Protein AF-A0A969JSR0-F1 (afdb_monomer)

Sequence (196 aa):
MLVIRKTQMAAFEQGAIRNLETRLLEHLQEFFPKQCQILGDEQVRKVIRLGLERVEQYALVSERDIHLYVGLMFMLGSYFDVDMQLPWATKIFADQSMTNPNPPIDRVYDTAMRYLDRVAGKNNEHLEQALNKAGNLPVTELVRTENDKQQKKSFGEHLLMVLDSLWPEKYEALGEETMRRLVQYGYQAGRVITTK

Solvent-accessible surface area (backbone atoms only — not comparable to full-atom values): 11165 Å² total; per-residue (Å²): 134,88,84,82,49,74,70,56,50,53,53,48,52,55,49,52,51,53,52,49,54,49,53,51,48,54,49,41,46,71,78,36,42,68,61,41,65,74,58,33,69,74,50,50,50,51,50,49,52,51,36,60,63,54,33,60,82,68,72,50,80,49,71,67,48,48,52,53,50,42,52,45,25,76,75,65,37,88,57,35,59,75,31,81,86,34,56,65,40,36,50,44,68,68,56,78,63,86,85,57,92,64,58,50,66,59,54,44,49,59,48,48,53,56,48,40,39,61,34,25,28,88,83,36,60,45,42,55,51,22,51,54,45,56,76,68,54,57,72,68,76,80,42,85,49,72,65,39,59,73,70,65,52,51,71,63,58,51,50,51,52,50,49,35,74,40,35,46,49,47,40,62,74,55,30,70,69,50,50,52,51,52,50,51,50,52,53,55,59,56,53,60,64,77,75,114

Structure (mmCIF, N/CA/C/O backbone):
data_AF-A0A969JSR0-F1
#
_entry.id   AF-A0A969JSR0-F1
#
loop_
_atom_site.group_PDB
_atom_site.id
_atom_site.type_symbol
_atom_site.label_atom_id
_atom_site.label_alt_id
_atom_site.label_comp_id
_atom_site.label_asym_id
_atom_site.label_entity_id
_atom_site.label_seq_id
_atom_site.pdbx_PDB_ins_code
_atom_site.Cartn_x
_atom_site.Cartn_y
_atom_site.Cartn_z
_atom_site.occupancy
_atom_site.B_iso_or_equiv
_atom_site.auth_seq_id
_atom_site.auth_comp_id
_atom_site.auth_asym_id
_atom_site.auth_atom_id
_atom_site.pdbx_PDB_model_num
ATOM 1 N N . MET A 1 1 ? 35.595 3.923 -34.083 1.00 47.94 1 MET A N 1
ATOM 2 C CA . MET A 1 1 ? 35.376 3.652 -32.646 1.00 47.94 1 MET A CA 1
ATOM 3 C C . MET A 1 1 ? 34.549 4.797 -32.080 1.00 47.94 1 MET A C 1
ATOM 5 O O . MET A 1 1 ? 34.990 5.935 -32.169 1.00 47.94 1 MET A O 1
ATOM 9 N N . LEU A 1 2 ? 33.326 4.527 -31.622 1.00 61.69 2 LEU A N 1
ATOM 10 C CA . LEU A 1 2 ? 32.417 5.555 -31.105 1.00 61.69 2 LEU A CA 1
ATOM 11 C C . LEU A 1 2 ? 32.776 5.819 -29.632 1.00 61.69 2 LEU A C 1
ATOM 13 O O . LEU A 1 2 ? 32.671 4.912 -28.813 1.00 61.69 2 LEU A O 1
ATOM 17 N N . VAL A 1 3 ? 33.259 7.018 -29.298 1.00 69.06 3 VAL A N 1
ATOM 18 C CA . VAL A 1 3 ? 33.605 7.398 -27.914 1.00 69.06 3 VAL A CA 1
ATOM 19 C C . VAL A 1 3 ? 32.425 8.166 -27.321 1.00 69.06 3 VAL A C 1
ATOM 21 O O . VAL A 1 3 ? 32.224 9.334 -27.648 1.00 69.06 3 VAL A O 1
ATOM 24 N N . ILE A 1 4 ? 31.633 7.509 -26.470 1.00 68.94 4 ILE A N 1
ATOM 25 C CA . ILE A 1 4 ? 30.497 8.136 -25.778 1.00 68.94 4 ILE A CA 1
ATOM 26 C C . ILE A 1 4 ? 31.031 8.972 -24.609 1.00 68.94 4 ILE A C 1
ATOM 28 O O . ILE A 1 4 ? 31.710 8.460 -23.719 1.00 68.94 4 ILE A O 1
ATOM 32 N N . ARG A 1 5 ? 30.737 10.276 -24.607 1.00 76.44 5 ARG A N 1
ATOM 33 C CA . ARG A 1 5 ? 31.118 11.190 -23.515 1.00 76.44 5 ARG A CA 1
ATOM 34 C C . ARG A 1 5 ? 30.174 11.013 -22.320 1.00 76.44 5 ARG A C 1
ATOM 36 O O . ARG A 1 5 ? 28.988 10.769 -22.511 1.00 76.44 5 ARG A O 1
ATOM 43 N N . LYS A 1 6 ? 30.661 11.240 -21.091 1.00 73.94 6 LYS A N 1
ATOM 44 C CA . LYS A 1 6 ? 29.841 11.166 -19.857 1.00 73.94 6 LYS A CA 1
ATOM 45 C C . LYS A 1 6 ? 28.542 11.980 -19.943 1.00 73.94 6 LYS A C 1
ATOM 47 O O . LYS A 1 6 ? 27.501 11.530 -19.490 1.00 73.94 6 LYS A O 1
ATOM 52 N N . THR A 1 7 ? 28.594 13.149 -20.579 1.00 73.19 7 THR A N 1
ATOM 53 C CA . THR A 1 7 ? 27.423 14.012 -20.795 1.00 73.19 7 THR A CA 1
ATOM 54 C C . THR A 1 7 ? 26.390 13.403 -21.745 1.00 73.19 7 THR A C 1
ATOM 56 O O . THR A 1 7 ? 25.196 13.589 -21.543 1.00 73.19 7 THR A O 1
ATOM 59 N N . GLN A 1 8 ? 26.828 12.654 -22.760 1.00 67.50 8 GLN A N 1
ATOM 60 C CA . GLN A 1 8 ? 25.939 11.949 -23.687 1.00 67.50 8 GLN A CA 1
ATOM 61 C C . GLN A 1 8 ? 25.297 10.728 -23.019 1.00 67.50 8 GLN A C 1
ATOM 63 O O . GLN A 1 8 ? 24.123 10.467 -23.258 1.00 67.50 8 GLN A O 1
ATOM 68 N N . MET A 1 9 ? 26.038 10.033 -22.147 1.00 75.75 9 MET A N 1
ATOM 69 C CA . MET A 1 9 ? 25.491 8.930 -21.352 1.00 75.75 9 MET A CA 1
ATOM 70 C C . MET A 1 9 ? 24.405 9.423 -20.389 1.00 75.75 9 MET A C 1
ATOM 72 O O . MET A 1 9 ? 23.295 8.907 -20.411 1.00 75.75 9 MET A O 1
ATOM 76 N N . ALA A 1 10 ? 24.673 10.501 -19.646 1.00 75.25 10 ALA A N 1
ATOM 77 C CA . ALA A 1 10 ? 23.690 11.091 -18.736 1.00 75.25 10 ALA A CA 1
ATOM 78 C C . ALA A 1 10 ? 22.417 11.571 -19.464 1.00 75.25 10 ALA A C 1
ATOM 80 O O . ALA A 1 10 ? 21.306 11.394 -18.971 1.00 75.25 10 ALA A O 1
ATOM 81 N N . ALA A 1 11 ? 22.553 12.152 -20.663 1.00 76.69 11 ALA A N 1
ATOM 82 C CA . ALA A 1 11 ? 21.400 12.551 -21.472 1.00 76.69 11 ALA A CA 1
ATOM 83 C C . ALA A 1 11 ? 20.569 11.343 -21.948 1.00 76.69 11 ALA A C 1
ATOM 85 O O . ALA A 1 11 ? 19.339 11.424 -21.998 1.00 76.69 11 ALA A O 1
ATOM 86 N N . PHE A 1 12 ? 21.229 10.229 -22.277 1.00 76.19 12 PHE A N 1
ATOM 87 C CA . PHE A 1 12 ? 20.572 8.981 -22.660 1.00 76.19 12 PHE A CA 1
ATOM 88 C C . PHE A 1 12 ? 19.830 8.345 -21.476 1.00 76.19 12 PHE A C 1
ATOM 90 O O . PHE A 1 12 ? 18.659 8.000 -21.616 1.00 76.19 12 PHE A O 1
ATOM 97 N N . GLU A 1 13 ? 20.460 8.284 -20.300 1.00 79.56 13 GLU A N 1
ATOM 98 C CA . GLU A 1 13 ? 19.845 7.806 -19.052 1.00 79.56 13 GLU A CA 1
ATOM 99 C C . GLU A 1 13 ? 18.593 8.620 -18.696 1.00 79.56 13 GLU A C 1
ATOM 101 O O . GLU A 1 13 ? 17.522 8.058 -18.470 1.00 79.56 13 GLU A O 1
ATOM 106 N N . GLN A 1 14 ? 18.673 9.953 -18.757 1.00 81.94 14 GLN A N 1
ATOM 107 C CA . GLN A 1 14 ? 17.510 10.820 -18.536 1.00 81.94 14 GLN A CA 1
ATOM 108 C C . GLN A 1 14 ? 16.404 10.615 -19.580 1.00 81.94 14 GLN A C 1
ATOM 110 O O . GLN A 1 14 ? 15.219 10.755 -19.274 1.00 81.94 14 GLN A O 1
ATOM 115 N N . GLY A 1 15 ? 16.762 10.329 -20.834 1.00 84.75 15 GLY A N 1
ATOM 116 C CA . GLY A 1 15 ? 15.799 9.961 -21.875 1.00 84.75 15 GLY A CA 1
ATOM 117 C C . GLY A 1 15 ? 15.091 8.642 -21.562 1.00 84.75 15 GLY A C 1
ATOM 118 O O . GLY A 1 15 ? 13.866 8.570 -21.644 1.00 84.75 15 GLY A O 1
ATOM 119 N N . ALA A 1 16 ? 15.846 7.625 -21.143 1.00 84.25 16 ALA A N 1
ATOM 120 C CA . ALA A 1 16 ? 15.316 6.316 -20.778 1.00 84.25 16 ALA A CA 1
ATOM 121 C C . ALA A 1 16 ? 14.357 6.392 -19.578 1.00 84.25 16 ALA A C 1
ATOM 123 O O . ALA A 1 16 ? 13.254 5.851 -19.659 1.00 84.25 16 ALA A O 1
ATOM 124 N N . ILE A 1 17 ? 14.726 7.127 -18.521 1.00 85.31 17 ILE A N 1
ATOM 125 C CA . ILE A 1 17 ? 13.876 7.330 -17.334 1.00 85.31 17 ILE A CA 1
ATOM 126 C C . ILE A 1 17 ? 12.570 8.034 -17.713 1.00 85.31 17 ILE A C 1
ATOM 128 O O . ILE A 1 17 ? 11.499 7.569 -17.341 1.00 85.31 17 ILE A O 1
ATOM 132 N N . ARG A 1 18 ? 12.622 9.107 -18.515 1.00 89.69 18 ARG A N 1
ATOM 133 C CA . ARG A 1 18 ? 11.404 9.811 -18.964 1.00 89.69 18 ARG A CA 1
ATOM 134 C C . ARG A 1 18 ? 10.474 8.921 -19.785 1.00 89.69 18 ARG A C 1
ATOM 136 O O . ARG A 1 18 ? 9.256 8.988 -19.624 1.00 89.69 18 ARG A O 1
ATOM 143 N N . ASN A 1 19 ? 11.035 8.077 -20.648 1.00 91.88 19 ASN A N 1
ATOM 144 C CA . ASN A 1 19 ? 10.244 7.133 -21.431 1.00 91.88 19 ASN A CA 1
ATOM 145 C C . ASN A 1 19 ? 9.590 6.073 -20.531 1.00 91.88 19 ASN A C 1
ATOM 147 O O . ASN A 1 19 ? 8.440 5.713 -20.769 1.00 91.88 19 ASN A O 1
ATOM 151 N N . LEU A 1 20 ? 10.297 5.595 -19.501 1.00 90.62 20 LEU A N 1
ATOM 152 C CA . LEU A 1 20 ? 9.742 4.681 -18.501 1.00 90.62 20 LEU A CA 1
ATOM 153 C C . LEU A 1 20 ? 8.632 5.349 -17.674 1.00 90.62 20 LEU A C 1
ATOM 155 O O . LEU A 1 20 ? 7.557 4.772 -17.547 1.00 90.62 20 LEU A O 1
ATOM 159 N N . GLU A 1 21 ? 8.846 6.574 -17.174 1.00 94.69 21 GLU A N 1
ATOM 160 C CA . GLU A 1 21 ? 7.811 7.349 -16.466 1.00 94.69 21 GLU A CA 1
ATOM 161 C C . GLU A 1 21 ? 6.545 7.507 -17.321 1.00 94.69 21 GLU A C 1
ATOM 163 O O . GLU A 1 21 ? 5.436 7.404 -16.805 1.00 94.69 21 GLU A O 1
ATOM 168 N N . THR A 1 22 ? 6.707 7.736 -18.628 1.00 95.44 22 THR A N 1
ATOM 169 C CA . THR A 1 22 ? 5.582 7.888 -19.564 1.00 95.44 22 THR A CA 1
ATOM 170 C C . THR A 1 22 ? 4.788 6.589 -19.699 1.00 95.44 22 THR A C 1
ATOM 172 O O . THR A 1 22 ? 3.575 6.613 -19.526 1.00 95.44 22 THR A O 1
ATOM 175 N N . ARG A 1 23 ? 5.458 5.449 -19.915 1.00 95.56 23 ARG A N 1
ATOM 176 C CA . ARG A 1 23 ? 4.781 4.142 -20.016 1.00 95.56 23 ARG A CA 1
ATOM 177 C C . ARG A 1 23 ? 4.109 3.723 -18.709 1.00 95.56 23 ARG A C 1
ATOM 179 O O . ARG A 1 23 ? 2.995 3.213 -18.733 1.00 95.56 23 ARG A O 1
ATOM 186 N N . LEU A 1 24 ? 4.748 3.987 -17.567 1.00 95.94 24 LEU A N 1
ATOM 187 C CA . LEU A 1 24 ? 4.141 3.754 -16.254 1.00 95.94 24 LEU A CA 1
ATOM 188 C C . LEU A 1 24 ? 2.897 4.620 -16.054 1.00 95.94 24 LEU A C 1
ATOM 190 O O . LEU A 1 24 ? 1.899 4.130 -15.538 1.00 95.94 24 LEU A O 1
ATOM 194 N N . LEU A 1 25 ? 2.932 5.888 -16.470 1.00 97.00 25 LEU A N 1
ATOM 195 C CA . LEU A 1 25 ? 1.762 6.761 -16.400 1.00 97.00 25 LEU A CA 1
ATOM 196 C C . LEU A 1 25 ? 0.614 6.231 -17.268 1.00 97.00 25 LEU A C 1
ATOM 198 O O . LEU A 1 25 ? -0.507 6.157 -16.776 1.00 97.00 25 LEU A O 1
ATOM 202 N N . GLU A 1 26 ? 0.893 5.831 -18.511 1.00 96.81 26 GLU A N 1
ATOM 203 C CA . GLU A 1 26 ? -0.101 5.234 -19.416 1.00 96.81 26 GLU A CA 1
ATOM 204 C C . GLU A 1 26 ? -0.721 3.971 -18.800 1.00 96.81 26 GLU A C 1
ATOM 206 O O . GLU A 1 26 ? -1.943 3.843 -18.740 1.00 96.81 26 GLU A O 1
ATOM 211 N N . HIS A 1 27 ? 0.110 3.083 -18.246 1.00 95.94 27 HIS A N 1
ATOM 212 C CA . HIS A 1 27 ? -0.355 1.886 -17.548 1.00 95.94 27 HIS A CA 1
ATOM 213 C C . HIS A 1 27 ? -1.239 2.231 -16.340 1.00 95.94 27 HIS A C 1
ATOM 215 O O . HIS A 1 27 ? -2.317 1.671 -16.160 1.00 95.94 27 HIS A O 1
ATOM 221 N N . LEU A 1 28 ? -0.833 3.191 -15.507 1.00 97.19 28 LEU A N 1
ATOM 222 C CA . LEU A 1 28 ? -1.636 3.597 -14.354 1.00 97.19 28 LEU A CA 1
ATOM 223 C C . LEU A 1 28 ? -2.963 4.242 -14.770 1.00 97.19 28 LEU A C 1
ATOM 225 O O . LEU A 1 28 ? -3.973 4.015 -14.112 1.00 97.19 28 LEU A O 1
ATOM 229 N N . GLN A 1 29 ? -2.992 5.001 -15.865 1.00 97.25 29 GLN A N 1
ATOM 230 C CA . GLN A 1 29 ? -4.228 5.573 -16.401 1.00 97.25 29 GLN A CA 1
ATOM 231 C C . GLN A 1 29 ? -5.187 4.492 -16.924 1.00 97.25 29 GLN A C 1
ATOM 233 O O . GLN A 1 29 ? -6.400 4.659 -16.801 1.00 97.25 29 GLN A O 1
ATOM 238 N N . GLU A 1 30 ? -4.671 3.381 -17.454 1.00 97.44 30 GLU A N 1
ATOM 239 C CA . GLU A 1 30 ? -5.475 2.234 -17.892 1.00 97.44 30 GLU A CA 1
ATOM 240 C C . GLU A 1 30 ? -6.051 1.441 -16.705 1.00 97.44 30 GLU A C 1
ATOM 242 O O . GLU A 1 30 ? -7.254 1.174 -16.662 1.00 97.44 30 GLU A O 1
ATOM 247 N N . PHE A 1 31 ? -5.215 1.091 -15.722 1.00 95.81 31 PHE A N 1
ATOM 248 C CA . PHE A 1 31 ? -5.590 0.170 -14.637 1.00 95.81 31 PHE A CA 1
ATOM 249 C C . PHE A 1 31 ? -6.117 0.864 -13.369 1.00 95.81 31 PHE A C 1
ATOM 251 O O . PHE A 1 31 ? -6.875 0.262 -12.607 1.00 95.81 31 PHE A O 1
ATOM 258 N N . PHE A 1 32 ? -5.779 2.138 -13.151 1.00 96.19 32 PHE A N 1
ATOM 259 C CA . PHE A 1 32 ? -6.209 2.954 -12.005 1.00 96.19 32 PHE A CA 1
ATOM 260 C C . PHE A 1 32 ? -6.813 4.309 -12.443 1.00 96.19 32 PHE A C 1
ATOM 262 O O . PHE A 1 32 ? -6.451 5.363 -11.901 1.00 96.19 32 PHE A O 1
ATOM 269 N N . PRO A 1 33 ? -7.770 4.326 -13.397 1.00 97.00 33 PRO A N 1
ATOM 270 C CA . PRO A 1 33 ? -8.236 5.556 -14.042 1.00 97.00 33 PRO A CA 1
ATOM 271 C C . PRO A 1 33 ? -8.833 6.561 -13.053 1.00 97.00 33 PRO A C 1
ATOM 273 O O . PRO A 1 33 ? -8.587 7.761 -13.159 1.00 97.00 33 PRO A O 1
ATOM 276 N N . LYS A 1 34 ? -9.586 6.087 -12.050 1.00 94.88 34 LYS A N 1
ATOM 277 C CA . LYS A 1 34 ? -10.208 6.954 -11.036 1.00 94.88 34 LYS A CA 1
ATOM 278 C C . LYS A 1 34 ? -9.157 7.624 -10.152 1.00 94.88 34 LYS A C 1
ATOM 280 O O . LYS A 1 34 ? -9.248 8.820 -9.893 1.00 94.88 34 LYS A O 1
ATOM 285 N N . GLN A 1 35 ? -8.153 6.873 -9.705 1.00 94.25 35 GLN A N 1
ATOM 286 C CA . GLN A 1 35 ? -7.066 7.390 -8.878 1.00 94.25 35 GLN A CA 1
ATOM 287 C C . GLN A 1 35 ? -6.238 8.412 -9.663 1.00 94.25 35 GLN A C 1
ATOM 289 O O . GLN A 1 35 ? -5.975 9.501 -9.155 1.00 94.25 35 GLN A O 1
ATOM 294 N N . CYS A 1 36 ? -5.892 8.103 -10.916 1.00 96.81 36 CYS A N 1
ATOM 295 C CA . CYS A 1 36 ? -5.184 9.030 -11.797 1.00 96.81 36 CYS A CA 1
ATOM 296 C C . CYS A 1 36 ? -5.990 10.306 -12.061 1.00 96.81 36 CYS A C 1
ATOM 298 O O . CYS A 1 36 ? -5.424 11.395 -12.010 1.00 96.81 36 CYS A O 1
ATOM 300 N N . GLN A 1 37 ? -7.308 10.199 -12.258 1.00 96.94 37 GLN A N 1
ATOM 301 C CA . GLN A 1 37 ? -8.183 11.359 -12.433 1.00 96.94 37 GLN A CA 1
ATOM 302 C C . GLN A 1 37 ? -8.230 12.251 -11.183 1.00 96.94 37 GLN A C 1
ATOM 304 O O . GLN A 1 37 ? -8.189 13.472 -11.306 1.00 96.94 37 GLN A O 1
ATOM 309 N N . ILE A 1 38 ? -8.309 11.658 -9.986 1.00 95.94 38 ILE A N 1
ATOM 310 C CA . ILE A 1 38 ? -8.353 12.396 -8.712 1.00 95.94 38 ILE A CA 1
ATOM 311 C C . ILE A 1 38 ? -7.018 13.094 -8.427 1.00 95.94 38 ILE A C 1
ATOM 313 O O . ILE A 1 38 ? -7.001 14.238 -7.975 1.00 95.94 38 ILE A O 1
ATOM 317 N N . LEU A 1 39 ? -5.900 12.406 -8.666 1.00 94.94 39 LEU A N 1
ATOM 318 C CA . LEU A 1 39 ? -4.559 12.915 -8.373 1.00 94.94 39 LEU A CA 1
ATOM 319 C C . LEU A 1 39 ? -4.067 13.927 -9.419 1.00 94.94 39 LEU A C 1
ATOM 321 O O . LEU A 1 39 ? -3.364 14.879 -9.073 1.00 94.94 39 LEU A O 1
ATOM 325 N N . GLY A 1 40 ? -4.421 13.711 -10.686 1.00 96.75 40 GLY A N 1
ATOM 326 C CA . GLY A 1 40 ? -3.841 14.396 -11.836 1.00 96.75 40 GLY A CA 1
ATOM 327 C C . GLY A 1 40 ? -2.419 13.919 -12.162 1.00 96.75 40 GLY A C 1
ATOM 328 O O . GLY A 1 40 ? -1.664 13.474 -11.291 1.00 96.75 40 GLY A O 1
ATOM 329 N N . ASP A 1 41 ? -2.032 14.054 -13.431 1.00 95.00 41 ASP A N 1
ATOM 330 C CA . ASP A 1 41 ? -0.783 13.504 -13.977 1.00 95.00 41 ASP A CA 1
ATOM 331 C C . ASP A 1 41 ? 0.473 13.901 -13.192 1.00 95.00 41 ASP A C 1
ATOM 333 O O . ASP A 1 41 ? 1.346 13.069 -12.953 1.00 95.00 41 ASP A O 1
ATOM 337 N N . GLU A 1 42 ? 0.576 15.156 -12.749 1.00 95.88 42 GLU A N 1
ATOM 338 C CA . GLU A 1 42 ? 1.758 15.628 -12.019 1.00 95.88 42 GLU A CA 1
ATOM 339 C C . GLU A 1 42 ? 1.947 14.918 -10.677 1.00 95.88 42 GLU A C 1
ATOM 341 O O . GLU A 1 42 ? 3.077 14.624 -10.284 1.00 95.88 42 GLU A O 1
ATOM 346 N N . GLN A 1 43 ? 0.861 14.605 -9.969 1.00 96.25 43 GLN A N 1
ATOM 347 C CA . GLN A 1 43 ? 0.964 13.865 -8.713 1.00 96.25 43 GLN A CA 1
ATOM 348 C C . GLN A 1 43 ? 1.217 12.380 -8.974 1.00 96.25 43 GLN A C 1
ATOM 350 O O . GLN A 1 43 ? 2.025 11.781 -8.268 1.00 96.25 43 GLN A O 1
ATOM 355 N N . VAL A 1 44 ? 0.624 11.804 -10.027 1.00 97.31 44 VAL A N 1
ATOM 356 C CA . VAL A 1 44 ? 0.933 10.429 -10.454 1.00 97.31 44 VAL A CA 1
ATOM 357 C C . VAL A 1 44 ? 2.419 10.292 -10.794 1.00 97.31 44 VAL A C 1
ATOM 359 O O . VAL A 1 44 ? 3.070 9.360 -10.326 1.00 97.31 44 VAL A O 1
ATOM 362 N N . ARG A 1 45 ? 3.009 11.264 -11.501 1.00 96.31 45 ARG A N 1
ATOM 363 C CA . ARG A 1 45 ? 4.455 11.287 -11.781 1.00 96.31 45 ARG A CA 1
ATOM 364 C C . ARG A 1 45 ? 5.306 11.334 -10.514 1.00 96.31 45 ARG A C 1
ATOM 366 O O . ARG A 1 45 ? 6.351 10.693 -10.471 1.00 96.31 45 ARG A O 1
ATOM 373 N N . LYS A 1 46 ? 4.875 12.039 -9.463 1.00 96.69 46 LYS A N 1
ATOM 374 C CA . LYS A 1 46 ? 5.578 12.000 -8.167 1.00 96.69 46 LYS A CA 1
ATOM 375 C C . LYS A 1 46 ? 5.507 10.623 -7.514 1.00 96.69 46 LYS A C 1
ATOM 377 O O . LYS A 1 46 ? 6.508 10.187 -6.956 1.00 96.69 46 LYS A O 1
ATOM 382 N N . VAL A 1 47 ? 4.367 9.934 -7.607 1.00 96.75 47 VAL A N 1
ATOM 383 C CA . VAL A 1 47 ? 4.238 8.549 -7.121 1.00 96.75 47 VAL A CA 1
ATOM 384 C C . VAL A 1 47 ? 5.159 7.615 -7.906 1.00 96.75 47 VAL A C 1
ATOM 386 O O . VAL A 1 47 ? 5.863 6.821 -7.293 1.00 96.75 47 VAL A O 1
ATOM 389 N N . ILE A 1 48 ? 5.224 7.756 -9.234 1.00 97.00 48 ILE A N 1
ATOM 390 C CA . ILE A 1 48 ? 6.138 6.976 -10.082 1.00 97.00 48 ILE A CA 1
ATOM 391 C C . ILE A 1 48 ? 7.594 7.202 -9.662 1.00 97.00 48 ILE A C 1
ATOM 393 O O . ILE A 1 48 ? 8.314 6.234 -9.441 1.00 97.00 48 ILE A O 1
ATOM 397 N N . ARG A 1 49 ? 8.023 8.460 -9.502 1.00 96.06 49 ARG A N 1
ATOM 398 C CA . ARG A 1 49 ? 9.396 8.791 -9.075 1.00 96.06 49 ARG A CA 1
ATOM 399 C C . ARG A 1 49 ? 9.731 8.220 -7.708 1.00 96.06 49 ARG A C 1
ATOM 401 O O . ARG A 1 49 ? 10.782 7.613 -7.556 1.00 96.06 49 ARG A O 1
ATOM 408 N N . LEU A 1 50 ? 8.811 8.340 -6.751 1.00 96.69 50 LEU A N 1
ATOM 409 C CA . LEU A 1 50 ? 8.966 7.695 -5.452 1.00 96.69 50 LEU A CA 1
ATOM 410 C C . LEU A 1 50 ? 9.111 6.174 -5.611 1.00 96.69 50 LEU A C 1
ATOM 412 O O . LEU A 1 50 ? 9.986 5.583 -4.995 1.00 96.69 50 LEU A O 1
ATOM 416 N N . GLY A 1 51 ? 8.299 5.542 -6.461 1.00 95.88 51 GLY A N 1
ATOM 417 C CA . GLY A 1 51 ? 8.425 4.120 -6.772 1.00 95.88 51 GLY A CA 1
ATOM 418 C C . GLY A 1 51 ? 9.812 3.758 -7.299 1.00 95.88 51 GLY A C 1
ATOM 419 O O . GLY A 1 51 ? 10.426 2.842 -6.761 1.00 95.88 51 GLY A O 1
ATOM 420 N N . LEU A 1 52 ? 10.327 4.516 -8.276 1.00 93.94 52 LEU A N 1
ATOM 421 C CA . LEU A 1 52 ? 11.674 4.344 -8.839 1.00 93.94 52 LEU A CA 1
ATOM 422 C C . LEU A 1 52 ? 12.776 4.470 -7.776 1.00 93.94 52 LEU A C 1
ATOM 424 O O . LEU A 1 52 ? 13.709 3.679 -7.775 1.00 93.94 52 LEU A O 1
ATOM 428 N N . GLU A 1 53 ? 12.647 5.404 -6.834 1.00 94.12 53 GLU A N 1
ATOM 429 C CA . GLU A 1 53 ? 13.596 5.539 -5.720 1.00 94.12 53 GLU A CA 1
ATOM 430 C C . GLU A 1 53 ? 13.524 4.355 -4.740 1.00 94.12 53 GLU A C 1
ATOM 432 O O . GLU A 1 53 ? 14.539 3.925 -4.192 1.00 94.12 53 GLU A O 1
ATOM 437 N N . ARG A 1 54 ? 12.327 3.812 -4.483 1.00 94.06 54 ARG A N 1
ATOM 438 C CA . ARG A 1 54 ? 12.158 2.720 -3.510 1.00 94.06 54 ARG A CA 1
ATOM 439 C C . ARG A 1 54 ? 12.607 1.365 -4.052 1.00 94.06 54 ARG A C 1
ATOM 441 O O . ARG A 1 54 ? 13.226 0.604 -3.311 1.00 94.06 54 ARG A O 1
ATOM 448 N N . VAL A 1 55 ? 12.349 1.068 -5.328 1.00 92.75 55 VAL A N 1
ATOM 449 C CA . VAL A 1 55 ? 12.728 -0.216 -5.955 1.00 92.75 55 VAL A CA 1
ATOM 450 C C . VAL A 1 55 ? 14.240 -0.467 -5.945 1.00 92.75 55 VAL A C 1
ATOM 452 O O . VAL A 1 55 ? 14.660 -1.625 -5.868 1.00 92.75 55 VAL A O 1
ATOM 455 N N . GLU A 1 56 ? 15.059 0.594 -5.933 1.00 90.69 56 GLU A N 1
ATOM 456 C CA . GLU A 1 56 ? 16.522 0.500 -5.827 1.00 90.69 56 GLU A CA 1
ATOM 457 C C . GLU A 1 56 ? 16.966 -0.234 -4.552 1.00 90.69 56 GLU A C 1
ATOM 459 O O . GLU A 1 56 ? 17.906 -1.030 -4.589 1.00 90.69 56 GLU A O 1
ATOM 464 N N . GLN A 1 57 ? 16.252 -0.044 -3.436 1.00 89.19 57 GLN A N 1
ATOM 465 C CA . GLN A 1 57 ? 16.567 -0.669 -2.141 1.00 89.19 57 GLN A CA 1
ATOM 466 C C . GLN A 1 57 ? 16.379 -2.190 -2.158 1.00 89.19 57 GLN A C 1
ATOM 468 O O . GLN A 1 57 ? 16.954 -2.902 -1.334 1.00 89.19 57 GLN A O 1
ATOM 473 N N . TYR A 1 58 ? 15.581 -2.683 -3.104 1.00 88.44 58 TYR A N 1
ATOM 474 C CA . TYR A 1 58 ? 15.197 -4.085 -3.229 1.00 88.44 58 TYR A CA 1
ATOM 475 C C . TYR A 1 58 ? 15.814 -4.763 -4.455 1.00 88.44 58 TYR A C 1
ATOM 477 O O . TYR A 1 58 ? 15.452 -5.896 -4.768 1.00 88.44 58 TYR A O 1
ATOM 485 N N . ALA A 1 59 ? 16.741 -4.080 -5.142 1.00 86.31 59 ALA A N 1
ATOM 486 C CA . ALA A 1 59 ? 17.372 -4.542 -6.379 1.00 86.31 59 ALA A CA 1
ATOM 487 C C . ALA A 1 59 ? 16.356 -4.981 -7.456 1.00 86.31 59 ALA A C 1
ATOM 489 O O . ALA A 1 59 ? 16.624 -5.879 -8.258 1.00 86.31 59 ALA A O 1
ATOM 490 N N . LEU A 1 60 ? 15.184 -4.342 -7.477 1.00 87.38 60 LEU A N 1
ATOM 491 C CA . LEU A 1 60 ? 14.151 -4.564 -8.482 1.00 87.38 60 LEU A CA 1
ATOM 492 C C . LEU A 1 60 ? 14.486 -3.710 -9.706 1.00 87.38 60 LEU A C 1
ATOM 494 O O . LEU A 1 60 ? 14.317 -2.493 -9.698 1.00 87.38 60 LEU A O 1
ATOM 498 N N . VAL A 1 61 ? 15.021 -4.355 -10.740 1.00 84.00 61 VAL A N 1
ATOM 499 C CA . VAL A 1 61 ? 15.626 -3.667 -11.894 1.00 84.00 61 VAL A CA 1
ATOM 500 C C . VAL A 1 61 ? 14.831 -3.821 -13.185 1.00 84.00 61 VAL A C 1
ATOM 502 O O . VAL A 1 61 ? 15.081 -3.087 -14.141 1.00 84.00 61 VAL A O 1
ATOM 505 N N . SER A 1 62 ? 13.900 -4.777 -13.257 1.00 90.81 62 SER A N 1
ATOM 506 C CA . SER A 1 62 ? 13.122 -4.978 -14.476 1.00 90.81 62 SER A CA 1
ATOM 507 C C . SER A 1 62 ? 11.935 -4.021 -14.539 1.00 90.81 62 SER A C 1
ATOM 509 O O . SER A 1 62 ? 11.329 -3.676 -13.526 1.00 90.81 62 SER A O 1
ATOM 511 N N . GLU A 1 63 ? 11.547 -3.630 -15.753 1.00 92.06 63 GLU A N 1
ATOM 512 C CA . GLU A 1 63 ? 10.369 -2.783 -15.957 1.00 92.06 63 GLU A CA 1
ATOM 513 C C . GLU A 1 63 ? 9.092 -3.438 -15.392 1.00 92.06 63 GLU A C 1
ATOM 515 O O . GLU A 1 63 ? 8.261 -2.738 -14.819 1.00 92.06 63 GLU A O 1
ATOM 520 N N . ARG A 1 64 ? 8.970 -4.775 -15.451 1.00 93.19 64 ARG A N 1
ATOM 521 C CA . ARG A 1 64 ? 7.864 -5.532 -14.833 1.00 93.19 64 ARG A CA 1
ATOM 522 C C . ARG A 1 64 ? 7.816 -5.337 -13.317 1.00 93.19 64 ARG A C 1
ATOM 524 O O . ARG A 1 64 ? 6.737 -5.101 -12.779 1.00 93.19 64 ARG A O 1
ATOM 531 N N . ASP A 1 65 ? 8.960 -5.415 -12.641 1.00 93.69 65 ASP A N 1
ATOM 532 C CA . ASP A 1 65 ? 9.018 -5.267 -11.181 1.00 93.69 65 ASP A CA 1
ATOM 533 C C . ASP A 1 65 ? 8.596 -3.860 -10.760 1.00 93.69 65 ASP A C 1
ATOM 535 O O . ASP A 1 65 ? 7.863 -3.694 -9.788 1.00 93.69 65 ASP A O 1
ATOM 539 N N . ILE A 1 66 ? 9.006 -2.851 -11.534 1.00 94.88 66 ILE A N 1
ATOM 540 C CA . ILE A 1 66 ? 8.638 -1.452 -11.300 1.00 94.88 66 ILE A CA 1
ATOM 541 C C . ILE A 1 66 ? 7.128 -1.255 -11.480 1.00 94.88 66 ILE A C 1
ATOM 543 O O . ILE A 1 66 ? 6.497 -0.628 -10.630 1.00 94.88 66 ILE A O 1
ATOM 547 N N . HIS A 1 67 ? 6.529 -1.824 -12.532 1.00 95.31 67 HIS A N 1
ATOM 548 C CA . HIS A 1 67 ? 5.076 -1.777 -12.734 1.00 95.31 67 HIS A CA 1
ATOM 549 C C . HIS A 1 67 ? 4.325 -2.410 -11.557 1.00 95.31 67 HIS A C 1
ATOM 551 O O . HIS A 1 67 ? 3.397 -1.802 -11.023 1.00 95.31 67 HIS A O 1
ATOM 557 N N . LEU A 1 68 ? 4.754 -3.595 -11.106 1.00 96.19 68 LEU A N 1
ATOM 558 C CA . LEU A 1 68 ? 4.149 -4.269 -9.954 1.00 96.19 68 LEU A CA 1
ATOM 559 C C . LEU A 1 68 ? 4.296 -3.444 -8.672 1.00 96.19 68 LEU A C 1
ATOM 561 O O . LEU A 1 68 ? 3.323 -3.278 -7.939 1.00 96.19 68 LEU A O 1
ATOM 565 N N . TYR A 1 69 ? 5.483 -2.893 -8.415 1.00 97.50 69 TYR A N 1
ATOM 566 C CA . TYR A 1 69 ? 5.747 -2.093 -7.223 1.00 97.50 69 TYR A CA 1
ATOM 567 C C . TYR A 1 69 ? 4.887 -0.824 -7.187 1.00 97.50 69 TYR A C 1
ATOM 569 O O . TYR A 1 69 ? 4.225 -0.548 -6.187 1.00 97.50 69 TYR A O 1
ATOM 577 N N . VAL A 1 70 ? 4.844 -0.067 -8.287 1.00 97.31 70 VAL A N 1
ATOM 578 C CA . VAL A 1 70 ? 4.038 1.160 -8.370 1.00 97.31 70 VAL A CA 1
ATOM 579 C C . VAL A 1 70 ? 2.541 0.834 -8.331 1.00 97.31 70 VAL A C 1
ATOM 581 O O . VAL A 1 70 ? 1.786 1.532 -7.657 1.00 97.31 70 VAL A O 1
ATOM 584 N N . GLY A 1 71 ? 2.098 -0.261 -8.956 1.00 97.38 71 GLY A N 1
ATOM 585 C CA . GLY A 1 71 ? 0.720 -0.744 -8.822 1.00 97.38 71 GLY A CA 1
ATOM 586 C C . GLY A 1 71 ? 0.355 -1.071 -7.368 1.00 97.38 71 GLY A C 1
ATOM 587 O O . GLY A 1 71 ? -0.706 -0.673 -6.885 1.00 97.38 71 GLY A O 1
ATOM 588 N N . LEU A 1 72 ? 1.257 -1.720 -6.624 1.00 97.94 72 LEU A N 1
ATOM 589 C CA . LEU A 1 72 ? 1.081 -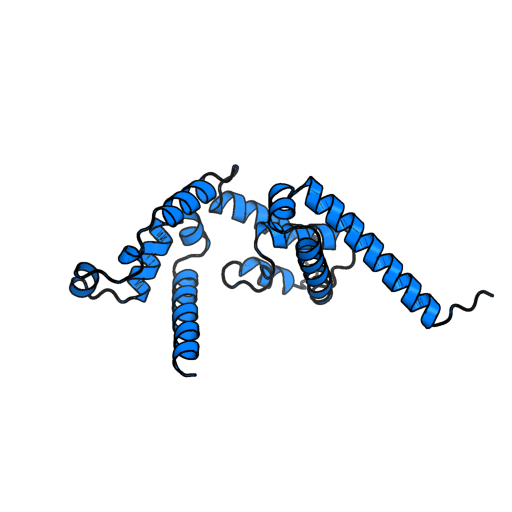1.974 -5.190 1.00 97.94 72 LEU A CA 1
ATOM 590 C C . LEU A 1 72 ? 1.003 -0.676 -4.377 1.00 97.94 72 LEU A C 1
ATOM 592 O O . LEU A 1 72 ? 0.181 -0.600 -3.468 1.00 97.94 72 LEU A O 1
ATOM 596 N N . MET A 1 73 ? 1.761 0.369 -4.730 1.00 97.81 73 MET A N 1
ATOM 597 C CA . MET A 1 73 ? 1.638 1.684 -4.081 1.00 97.81 73 MET A CA 1
ATOM 598 C C . MET A 1 73 ? 0.237 2.290 -4.246 1.00 97.81 73 MET A C 1
ATOM 600 O O . MET A 1 73 ? -0.267 2.916 -3.315 1.00 97.81 73 MET A O 1
ATOM 604 N N . PHE A 1 74 ? -0.416 2.085 -5.393 1.00 96.25 74 PHE A N 1
ATOM 605 C CA . PHE A 1 74 ? -1.790 2.550 -5.624 1.00 96.25 74 PHE A CA 1
ATOM 606 C C . PHE A 1 74 ? -2.835 1.752 -4.834 1.00 96.25 74 PHE A C 1
ATOM 608 O O . PHE A 1 74 ? -3.871 2.306 -4.468 1.00 96.25 74 PHE A O 1
ATOM 615 N N . MET A 1 75 ? -2.574 0.471 -4.561 1.00 95.62 75 MET A N 1
ATOM 616 C CA . MET A 1 75 ? -3.507 -0.403 -3.838 1.00 95.62 75 MET A CA 1
ATOM 617 C C . MET A 1 75 ? -3.327 -0.359 -2.316 1.00 95.62 75 MET A C 1
ATOM 619 O O . MET A 1 75 ? -4.302 -0.451 -1.577 1.00 95.62 75 MET A O 1
ATOM 623 N N . LEU A 1 76 ? -2.086 -0.234 -1.843 1.00 96.69 76 LEU A N 1
ATOM 624 C CA . LEU A 1 76 ? -1.715 -0.396 -0.433 1.00 96.69 76 LEU A CA 1
ATOM 625 C C . LEU A 1 76 ? -1.173 0.890 0.208 1.00 96.69 76 LEU A C 1
ATOM 627 O O . LEU A 1 76 ? -1.029 0.947 1.426 1.00 96.69 76 LEU A O 1
ATOM 631 N N . GLY A 1 77 ? -0.890 1.920 -0.593 1.00 95.88 77 GLY A N 1
ATOM 632 C CA . GLY A 1 77 ? -0.273 3.173 -0.162 1.00 95.88 77 GLY A CA 1
ATOM 633 C C . GLY A 1 77 ? 1.218 3.263 -0.509 1.00 95.88 77 GLY A C 1
ATOM 634 O O . GLY A 1 77 ? 1.921 2.264 -0.632 1.00 95.88 77 GLY A O 1
ATOM 635 N N . SER A 1 78 ? 1.729 4.490 -0.647 1.00 96.00 78 SER A N 1
ATOM 636 C CA . SER A 1 78 ? 3.066 4.767 -1.202 1.00 96.00 78 SER A CA 1
ATOM 637 C C . SER A 1 78 ? 4.260 4.207 -0.418 1.00 96.00 78 SER A C 1
ATOM 639 O O . SER A 1 78 ? 5.357 4.135 -0.962 1.00 96.00 78 SER A O 1
ATOM 641 N N . TYR A 1 79 ? 4.064 3.837 0.846 1.00 96.62 79 TYR A N 1
ATOM 642 C CA . TYR A 1 79 ? 5.106 3.311 1.737 1.00 96.62 79 TYR A CA 1
ATOM 643 C C . TYR A 1 79 ? 4.706 1.951 2.327 1.00 96.62 79 TYR A C 1
ATOM 645 O O . TYR A 1 79 ? 5.042 1.634 3.468 1.00 96.62 79 TYR A O 1
ATOM 653 N N . PHE A 1 80 ? 3.944 1.158 1.565 1.00 97.69 80 PHE A N 1
ATOM 654 C CA . PHE A 1 80 ? 3.442 -0.149 1.998 1.00 97.69 80 PHE A CA 1
ATOM 655 C C . PHE A 1 80 ? 4.557 -1.112 2.441 1.00 97.69 80 PHE A C 1
ATOM 657 O O . PHE A 1 80 ? 4.346 -1.976 3.286 1.00 97.69 80 PHE A O 1
ATOM 664 N N . ASP A 1 81 ? 5.753 -0.954 1.880 1.00 95.88 81 ASP A N 1
ATOM 665 C CA . ASP A 1 81 ? 6.944 -1.763 2.124 1.00 95.88 81 ASP A CA 1
ATOM 666 C C . ASP A 1 81 ? 7.550 -1.554 3.523 1.00 95.88 81 ASP A C 1
ATOM 668 O O . ASP A 1 81 ? 8.299 -2.405 4.013 1.00 95.88 81 ASP A O 1
ATOM 672 N N . VAL A 1 82 ? 7.180 -0.464 4.200 1.00 95.25 82 VAL A N 1
ATOM 673 C CA . VAL A 1 82 ? 7.578 -0.137 5.580 1.00 95.25 82 VAL A CA 1
ATOM 674 C C . VAL A 1 82 ? 6.381 0.144 6.498 1.00 95.25 82 VAL A C 1
ATOM 676 O O . VAL A 1 82 ? 6.562 0.614 7.622 1.00 95.25 82 VAL A O 1
ATOM 679 N N . ASP A 1 83 ? 5.154 -0.132 6.047 1.00 94.44 83 ASP A N 1
ATOM 680 C CA . ASP A 1 83 ? 3.947 0.088 6.845 1.00 94.44 83 ASP A CA 1
ATOM 681 C C . ASP A 1 83 ? 3.829 -0.976 7.948 1.00 94.44 83 ASP A C 1
ATOM 683 O O . ASP A 1 83 ? 3.820 -2.183 7.697 1.00 94.44 83 ASP A O 1
ATOM 687 N N . MET A 1 84 ? 3.673 -0.528 9.194 1.00 91.75 84 MET A N 1
ATOM 688 C CA . MET A 1 84 ? 3.455 -1.400 10.351 1.00 91.75 84 MET A CA 1
ATOM 689 C C . MET A 1 84 ? 2.161 -2.224 10.246 1.00 91.75 84 MET A C 1
ATOM 691 O O . MET A 1 84 ? 2.055 -3.276 10.877 1.00 91.75 84 MET A O 1
ATOM 695 N N . GLN A 1 85 ? 1.185 -1.772 9.458 1.00 93.94 85 GLN A N 1
ATOM 696 C CA . GLN A 1 85 ? -0.025 -2.531 9.142 1.00 93.94 85 GLN A CA 1
ATOM 697 C C . GLN A 1 85 ? 0.224 -3.626 8.093 1.00 93.94 85 GLN A C 1
ATOM 699 O O . GLN A 1 85 ? -0.585 -4.538 7.952 1.00 93.94 85 GLN A O 1
ATOM 704 N N . LEU A 1 86 ? 1.344 -3.591 7.371 1.00 95.81 86 LEU A N 1
ATOM 705 C CA . LEU A 1 86 ? 1.682 -4.560 6.328 1.00 95.81 86 LEU A CA 1
ATOM 706 C C . LEU A 1 86 ? 3.027 -5.243 6.630 1.00 95.81 86 LEU A C 1
ATOM 708 O O . LEU A 1 86 ? 3.906 -5.302 5.770 1.00 95.81 86 LEU A O 1
ATOM 712 N N . PRO A 1 87 ? 3.209 -5.836 7.830 1.00 92.62 87 PRO A N 1
ATOM 713 C CA . PRO A 1 87 ? 4.507 -6.362 8.256 1.00 92.62 87 PRO A CA 1
ATOM 714 C C . PRO A 1 87 ? 5.007 -7.513 7.373 1.00 92.62 87 PRO A C 1
ATOM 716 O O . PRO A 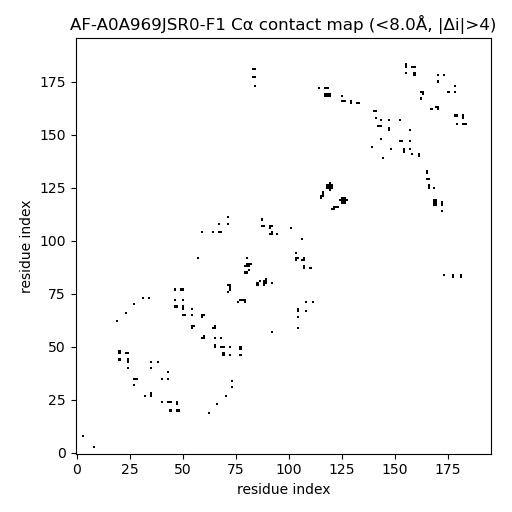1 87 ? 6.193 -7.839 7.385 1.00 92.62 87 PRO A O 1
ATOM 719 N N . TRP A 1 88 ? 4.115 -8.162 6.622 1.00 94.81 88 TRP A N 1
ATOM 720 C CA . TRP A 1 88 ? 4.476 -9.181 5.643 1.00 94.81 88 TRP A CA 1
ATOM 721 C C . TRP A 1 88 ? 5.258 -8.594 4.459 1.00 94.81 88 TRP A C 1
ATOM 723 O O . TRP A 1 88 ? 6.174 -9.258 3.986 1.00 94.81 88 TRP A O 1
ATOM 733 N N . ALA A 1 89 ? 4.976 -7.361 4.022 1.00 95.69 89 ALA A N 1
ATOM 734 C CA . ALA A 1 89 ? 5.673 -6.736 2.899 1.00 95.69 89 ALA A CA 1
ATOM 735 C C . ALA A 1 89 ? 7.144 -6.498 3.258 1.00 95.69 89 ALA A C 1
ATOM 737 O O . ALA A 1 89 ? 8.041 -6.993 2.575 1.00 95.69 89 ALA A O 1
ATOM 738 N N . THR A 1 90 ? 7.388 -5.860 4.407 1.00 92.94 90 THR A N 1
ATOM 739 C CA . THR A 1 90 ? 8.740 -5.635 4.936 1.00 92.94 90 THR A CA 1
ATOM 740 C C . THR A 1 90 ? 9.505 -6.945 5.118 1.00 92.94 90 THR A C 1
ATOM 742 O O . THR A 1 90 ? 10.670 -7.039 4.742 1.00 92.94 90 THR A O 1
ATOM 745 N N . LYS A 1 91 ? 8.857 -7.983 5.668 1.00 93.25 91 LYS A N 1
ATOM 746 C CA . LYS A 1 91 ? 9.494 -9.294 5.877 1.00 93.25 91 LYS A CA 1
ATOM 747 C C . LYS A 1 91 ? 9.880 -9.969 4.565 1.00 93.25 91 LYS A C 1
ATOM 749 O O . LYS A 1 91 ? 10.968 -10.526 4.491 1.00 93.25 91 LYS A O 1
ATOM 754 N N . ILE A 1 92 ? 9.015 -9.927 3.551 1.00 94.12 92 ILE A N 1
ATOM 755 C CA . ILE A 1 92 ? 9.300 -10.547 2.251 1.00 94.12 92 ILE A CA 1
ATOM 756 C C . ILE A 1 92 ? 10.441 -9.811 1.547 1.00 94.12 92 ILE A C 1
ATOM 758 O O . ILE A 1 92 ? 11.326 -10.464 1.002 1.00 94.12 92 ILE A O 1
ATOM 762 N N . PHE A 1 93 ? 10.464 -8.478 1.594 1.00 92.06 93 PHE A N 1
ATOM 763 C CA . PHE A 1 93 ? 11.565 -7.708 1.016 1.00 92.06 93 PHE A CA 1
ATOM 764 C C . PHE A 1 93 ? 12.891 -7.873 1.775 1.00 92.06 93 PHE A C 1
ATOM 766 O O . PHE A 1 93 ? 13.954 -7.818 1.161 1.00 92.06 93 PHE A O 1
ATOM 773 N N . ALA A 1 94 ? 12.850 -8.106 3.091 1.00 89.31 94 ALA A N 1
ATOM 774 C CA . ALA A 1 94 ? 14.040 -8.404 3.891 1.00 89.31 94 ALA A CA 1
ATOM 775 C C . ALA A 1 94 ? 14.557 -9.847 3.706 1.00 89.31 94 ALA A C 1
ATOM 777 O O . ALA A 1 94 ? 15.715 -10.132 4.015 1.00 89.31 94 ALA A O 1
ATOM 778 N N . ASP A 1 95 ? 13.717 -10.765 3.222 1.00 85.00 95 ASP A N 1
ATOM 779 C CA . ASP A 1 95 ? 14.062 -12.171 3.018 1.00 85.00 95 ASP A CA 1
ATOM 780 C C . ASP A 1 95 ? 14.832 -12.382 1.705 1.00 85.00 95 ASP A C 1
ATOM 782 O O . ASP A 1 95 ? 14.255 -12.607 0.637 1.00 85.00 95 ASP A O 1
ATOM 786 N N . GLN A 1 96 ? 16.161 -12.354 1.824 1.00 71.31 96 GLN A N 1
ATOM 787 C CA . GLN A 1 96 ? 17.118 -12.644 0.751 1.00 71.31 96 GLN A CA 1
ATOM 788 C C . GLN A 1 96 ? 17.492 -14.136 0.660 1.00 71.31 96 GLN A C 1
ATOM 790 O O . GLN A 1 96 ? 18.534 -14.482 0.098 1.00 71.31 96 GLN A O 1
ATOM 795 N N . SER A 1 97 ? 16.703 -15.048 1.243 1.00 71.06 97 SER A N 1
ATOM 796 C CA . SER A 1 97 ? 17.035 -16.471 1.187 1.00 71.06 97 SER A CA 1
ATOM 797 C C . SER A 1 97 ? 16.989 -17.001 -0.253 1.00 71.06 97 SER A C 1
ATOM 799 O O . SER A 1 97 ? 15.968 -16.959 -0.938 1.00 71.06 97 SER A O 1
ATOM 801 N N . MET A 1 98 ? 18.108 -17.576 -0.701 1.00 61.72 98 MET A N 1
ATOM 802 C CA . MET A 1 98 ? 18.255 -18.193 -2.032 1.00 61.72 98 MET A CA 1
ATOM 803 C C . MET A 1 98 ? 17.352 -19.424 -2.238 1.00 61.72 98 MET A C 1
ATOM 805 O O . MET A 1 98 ? 17.317 -20.006 -3.317 1.00 61.72 98 MET A O 1
ATOM 809 N N . THR A 1 99 ? 16.645 -19.859 -1.193 1.00 68.75 99 THR A N 1
ATOM 810 C CA . THR A 1 99 ? 15.745 -21.015 -1.195 1.00 68.75 99 THR A CA 1
ATOM 811 C C . THR A 1 99 ? 14.369 -20.720 -1.782 1.00 68.75 99 THR A C 1
ATOM 813 O O . THR A 1 99 ? 13.617 -21.663 -2.023 1.00 68.75 99 THR A O 1
ATOM 816 N N . ASN A 1 100 ? 14.009 -19.451 -2.001 1.00 66.00 100 ASN A N 1
ATOM 817 C CA . ASN A 1 100 ? 12.716 -19.117 -2.586 1.00 66.00 100 ASN A CA 1
ATOM 818 C C . ASN A 1 100 ? 12.815 -18.990 -4.117 1.00 66.00 100 ASN A C 1
ATOM 820 O O . ASN A 1 100 ? 13.567 -18.142 -4.595 1.00 66.00 100 ASN A O 1
ATOM 824 N N . PRO A 1 101 ? 12.067 -19.792 -4.897 1.00 70.12 101 PRO A N 1
ATOM 825 C CA . PRO A 1 101 ? 12.135 -19.739 -6.356 1.00 70.12 101 PRO A CA 1
ATOM 826 C C . PRO A 1 101 ? 11.511 -18.465 -6.946 1.00 70.12 101 PRO A C 1
ATOM 828 O O . PRO A 1 101 ? 11.837 -18.112 -8.078 1.00 70.12 101 PRO A O 1
ATOM 831 N N . ASN A 1 102 ? 10.634 -17.775 -6.204 1.00 77.12 102 ASN A N 1
ATOM 832 C CA . ASN A 1 102 ? 9.929 -16.595 -6.702 1.00 77.12 102 ASN A CA 1
ATOM 833 C C . ASN A 1 102 ? 10.626 -15.291 -6.272 1.00 77.12 102 ASN A C 1
ATOM 835 O O . ASN A 1 102 ? 10.955 -15.138 -5.085 1.00 77.12 102 ASN A O 1
ATOM 839 N N . PRO A 1 103 ? 10.771 -14.309 -7.186 1.00 83.31 103 PRO A N 1
ATOM 840 C CA . PRO A 1 103 ? 11.238 -12.968 -6.852 1.00 83.31 103 PRO A CA 1
ATOM 841 C C . PRO A 1 103 ? 10.453 -12.349 -5.679 1.00 83.31 103 PRO A C 1
ATOM 843 O O . PRO A 1 103 ? 9.250 -12.601 -5.544 1.00 83.31 103 PRO A O 1
ATOM 846 N N . PRO A 1 104 ? 11.081 -11.511 -4.827 1.00 89.88 104 PRO A N 1
ATOM 847 C CA . PRO A 1 104 ? 10.395 -10.863 -3.706 1.00 89.88 104 PRO A CA 1
ATOM 848 C C . PRO A 1 104 ? 9.124 -10.114 -4.122 1.00 89.88 104 PRO A C 1
ATOM 850 O O . PRO A 1 104 ? 8.108 -10.223 -3.440 1.00 89.88 104 PRO A O 1
ATOM 853 N N . ILE A 1 105 ? 9.149 -9.419 -5.264 1.00 93.88 105 ILE A N 1
ATOM 854 C CA . ILE A 1 105 ? 8.003 -8.643 -5.749 1.00 93.88 105 ILE A CA 1
ATOM 855 C C . ILE A 1 105 ? 6.790 -9.516 -6.097 1.00 93.88 105 ILE A C 1
ATOM 857 O O . ILE A 1 105 ? 5.669 -9.151 -5.752 1.00 93.88 105 ILE A O 1
ATOM 861 N N . ASP A 1 106 ? 7.003 -10.700 -6.680 1.00 93.44 106 ASP A N 1
ATOM 862 C CA . ASP A 1 106 ? 5.925 -11.645 -6.996 1.00 93.44 106 ASP A CA 1
ATOM 863 C C . ASP A 1 106 ? 5.284 -12.171 -5.700 1.00 93.44 106 ASP A C 1
ATOM 865 O O . ASP A 1 106 ? 4.064 -12.187 -5.550 1.00 93.44 106 ASP A O 1
ATOM 869 N N . ARG A 1 107 ? 6.106 -12.496 -4.691 1.00 94.31 107 ARG A N 1
ATOM 870 C CA . ARG A 1 107 ? 5.618 -12.926 -3.368 1.00 94.31 107 ARG A CA 1
ATOM 871 C C . ARG A 1 107 ? 4.828 -11.836 -2.644 1.00 94.31 107 ARG A C 1
ATOM 873 O O . ARG A 1 107 ? 3.820 -12.135 -1.993 1.00 94.31 107 ARG A O 1
ATOM 880 N N . VAL A 1 108 ? 5.291 -10.587 -2.719 1.00 96.56 108 VAL A N 1
ATOM 881 C CA . VAL A 1 108 ? 4.584 -9.424 -2.165 1.00 96.56 108 VAL A CA 1
ATOM 882 C C . VAL A 1 108 ? 3.250 -9.245 -2.878 1.00 96.56 108 VAL A C 1
ATOM 884 O O . VAL A 1 108 ? 2.239 -9.096 -2.199 1.00 96.56 108 VAL A O 1
ATOM 887 N N . TYR A 1 109 ? 3.224 -9.322 -4.208 1.00 96.81 109 TYR A N 1
ATOM 888 C CA . TYR A 1 109 ? 1.999 -9.203 -4.993 1.00 96.81 109 TYR A CA 1
ATOM 889 C C . TYR A 1 109 ? 0.974 -10.291 -4.634 1.00 96.81 109 TYR A C 1
ATOM 891 O O . TYR A 1 109 ? -0.159 -9.975 -4.274 1.00 96.81 109 TYR A O 1
ATOM 899 N N . ASP A 1 110 ? 1.378 -11.563 -4.606 1.00 96.56 110 ASP A N 1
ATOM 900 C CA . ASP A 1 110 ? 0.488 -12.679 -4.247 1.00 96.56 110 ASP A CA 1
ATOM 901 C C . ASP A 1 110 ? -0.044 -12.567 -2.810 1.00 96.56 110 ASP A C 1
ATOM 903 O O . ASP A 1 110 ? -1.168 -12.969 -2.488 1.00 96.56 110 ASP A O 1
ATOM 907 N N . THR A 1 111 ? 0.777 -12.040 -1.902 1.00 97.25 111 THR A N 1
ATOM 908 C CA . THR A 1 111 ? 0.368 -11.794 -0.515 1.00 97.25 111 THR A CA 1
ATOM 909 C C . THR A 1 111 ? -0.577 -10.598 -0.425 1.00 97.25 111 THR A C 1
ATOM 911 O O . THR A 1 111 ? -1.567 -10.678 0.300 1.00 97.25 111 THR A O 1
ATOM 914 N N . ALA A 1 112 ? -0.335 -9.543 -1.206 1.00 98.00 112 ALA A N 1
ATOM 915 C CA . ALA A 1 112 ? -1.202 -8.376 -1.308 1.00 98.00 112 ALA A CA 1
ATOM 916 C C . ALA A 1 112 ? -2.595 -8.747 -1.816 1.00 98.00 112 ALA A C 1
ATOM 918 O O . ALA A 1 112 ? -3.579 -8.346 -1.204 1.00 98.00 112 ALA A O 1
ATOM 919 N N . MET A 1 113 ? -2.692 -9.545 -2.884 1.00 97.44 113 MET A N 1
ATOM 920 C CA . MET A 1 113 ? -3.986 -9.941 -3.452 1.00 97.44 113 MET A CA 1
ATOM 921 C C . MET A 1 113 ? -4.803 -10.757 -2.447 1.00 97.44 113 MET A C 1
ATOM 923 O O . MET A 1 113 ? -5.959 -10.439 -2.187 1.00 97.44 113 MET A O 1
ATOM 927 N N . ARG A 1 114 ? -4.179 -11.733 -1.771 1.00 97.31 114 ARG A N 1
ATOM 928 C CA . ARG A 1 114 ? -4.844 -12.500 -0.700 1.00 97.31 114 ARG A CA 1
ATOM 929 C C . ARG A 1 114 ? -5.244 -11.632 0.494 1.00 97.31 114 ARG A C 1
ATOM 931 O O . ARG A 1 114 ? -6.281 -11.873 1.109 1.00 97.31 114 ARG A O 1
ATOM 938 N N . TYR A 1 115 ? -4.416 -10.651 0.849 1.00 97.56 115 TYR A N 1
ATOM 939 C CA . TYR A 1 115 ? -4.719 -9.705 1.920 1.00 97.56 115 TYR A CA 1
ATOM 940 C C . TYR A 1 115 ? -5.915 -8.817 1.558 1.00 97.56 115 TYR A C 1
ATOM 942 O O . TYR A 1 115 ? -6.829 -8.685 2.369 1.00 97.56 115 TYR A O 1
ATOM 950 N N . LEU A 1 116 ? -5.943 -8.257 0.346 1.00 97.25 116 LEU A N 1
ATOM 951 C CA . LEU A 1 116 ? -7.039 -7.419 -0.143 1.00 97.25 116 LEU A CA 1
ATOM 952 C C . LEU A 1 116 ? -8.343 -8.212 -0.267 1.00 97.25 116 LEU A C 1
ATOM 954 O O . LEU A 1 116 ? -9.363 -7.739 0.221 1.00 97.25 116 LEU A O 1
ATOM 958 N N . ASP A 1 117 ? -8.307 -9.444 -0.778 1.00 97.31 117 ASP A N 1
ATOM 959 C CA . ASP A 1 117 ? -9.482 -10.327 -0.805 1.00 97.31 117 ASP A CA 1
ATOM 960 C C . ASP A 1 117 ? -10.089 -10.518 0.591 1.00 97.31 117 ASP A C 1
ATOM 962 O O . ASP A 1 117 ? -11.310 -10.512 0.750 1.00 97.31 117 ASP A O 1
ATOM 966 N N . ARG A 1 118 ? -9.243 -10.673 1.620 1.00 97.00 118 ARG A N 1
ATOM 967 C CA . ARG A 1 118 ? -9.697 -10.824 3.009 1.00 97.00 118 ARG A CA 1
ATOM 968 C C . ARG A 1 118 ? -10.222 -9.511 3.587 1.00 97.00 118 ARG A C 1
ATOM 970 O O . ARG A 1 118 ? -11.246 -9.515 4.258 1.00 97.00 118 ARG A O 1
ATOM 977 N N . VAL A 1 119 ? -9.505 -8.410 3.370 1.00 97.06 119 VAL A N 1
ATOM 978 C CA . VAL A 1 119 ? -9.727 -7.142 4.081 1.00 97.06 119 VAL A CA 1
ATOM 979 C C . VAL A 1 119 ? -10.695 -6.217 3.355 1.00 97.06 119 VAL A C 1
ATOM 981 O O . VAL A 1 119 ? -11.570 -5.637 3.989 1.00 97.06 119 VAL A O 1
ATOM 984 N N . ALA A 1 120 ? -10.547 -6.061 2.045 1.00 96.75 120 ALA A N 1
ATOM 985 C CA . ALA A 1 120 ? -11.444 -5.260 1.221 1.00 96.75 120 ALA A CA 1
ATOM 986 C C . ALA A 1 120 ? -12.654 -6.069 0.731 1.00 96.75 120 ALA A C 1
ATOM 988 O O . ALA A 1 120 ? -13.699 -5.476 0.481 1.00 96.75 120 ALA A O 1
ATOM 989 N N . GLY A 1 121 ? -12.542 -7.398 0.650 1.00 97.19 121 GLY A N 1
ATOM 990 C CA . GLY A 1 121 ? -13.522 -8.250 -0.025 1.00 97.19 121 GLY A CA 1
ATOM 991 C C . GLY A 1 121 ? -13.188 -8.392 -1.510 1.00 97.19 121 GLY A C 1
ATOM 992 O O . GLY A 1 121 ? -12.526 -7.529 -2.091 1.00 97.19 121 GLY A O 1
ATOM 993 N N . LYS A 1 122 ? -13.637 -9.479 -2.146 1.00 95.06 122 LYS A N 1
ATOM 994 C CA . LYS A 1 122 ? -13.245 -9.809 -3.535 1.00 95.06 122 LYS A CA 1
ATOM 995 C C . LYS A 1 122 ? -13.692 -8.758 -4.550 1.00 95.06 122 LYS A C 1
ATOM 997 O O . LYS A 1 122 ? -13.083 -8.617 -5.605 1.00 95.06 122 LYS A O 1
ATOM 1002 N N . ASN A 1 123 ? -14.766 -8.042 -4.234 1.00 94.44 123 ASN A N 1
ATOM 1003 C CA . ASN A 1 123 ? -15.324 -6.963 -5.036 1.00 94.44 123 ASN A CA 1
ATOM 1004 C C . ASN A 1 123 ? -15.321 -5.631 -4.265 1.00 94.44 123 ASN A C 1
ATOM 1006 O O . ASN A 1 123 ? -16.096 -4.740 -4.600 1.00 94.44 123 ASN A O 1
ATOM 1010 N N . ASN A 1 124 ? -14.448 -5.481 -3.260 1.00 94.69 124 ASN A N 1
ATOM 1011 C CA . ASN A 1 124 ? -14.362 -4.325 -2.357 1.00 94.69 124 ASN A CA 1
ATOM 1012 C C . ASN A 1 124 ? -15.571 -4.114 -1.423 1.00 94.69 124 ASN A C 1
ATOM 1014 O O . ASN A 1 124 ? -15.720 -3.036 -0.846 1.00 94.69 124 ASN A O 1
ATOM 1018 N N . GLU A 1 125 ? -16.417 -5.125 -1.220 1.00 97.31 125 GLU A N 1
ATOM 1019 C CA . GLU A 1 125 ? -17.629 -5.016 -0.405 1.00 97.31 125 GLU A CA 1
ATOM 1020 C C . GLU A 1 125 ? -17.359 -4.588 1.051 1.00 97.31 125 GLU A C 1
ATOM 1022 O O . GLU A 1 125 ? -18.098 -3.766 1.597 1.00 97.31 125 GLU A O 1
ATOM 1027 N N . HIS A 1 126 ? -16.283 -5.078 1.675 1.00 98.12 126 HIS A N 1
ATOM 1028 C CA . HIS A 1 126 ? -15.912 -4.707 3.044 1.00 98.12 126 HIS A CA 1
ATOM 1029 C C . HIS A 1 126 ? -15.302 -3.302 3.091 1.00 98.12 126 HIS A C 1
ATOM 1031 O O . HIS A 1 126 ? -15.592 -2.530 4.005 1.00 98.12 126 HIS A O 1
ATOM 1037 N N . LEU A 1 127 ? -14.504 -2.936 2.080 1.00 96.00 127 LEU A N 1
ATOM 1038 C CA . LEU A 1 127 ? -13.946 -1.588 1.954 1.00 96.00 127 LEU A CA 1
ATOM 1039 C C . LEU A 1 127 ? -15.061 -0.541 1.820 1.00 96.00 127 LEU A C 1
ATOM 1041 O O . LEU A 1 127 ? -15.050 0.462 2.533 1.00 96.00 127 LEU A O 1
ATOM 1045 N N . GLU A 1 128 ? -16.038 -0.771 0.942 1.00 96.38 128 GLU A N 1
ATOM 1046 C CA . GLU A 1 128 ? -17.170 0.140 0.753 1.00 96.38 128 GLU A CA 1
ATOM 1047 C C . GLU A 1 128 ? -17.992 0.292 2.039 1.00 96.38 128 GLU A C 1
ATOM 1049 O O . GLU A 1 128 ? -18.344 1.408 2.430 1.00 96.38 128 GLU A O 1
ATOM 1054 N N . GLN A 1 129 ? -18.254 -0.809 2.747 1.00 97.38 129 GLN A N 1
ATOM 1055 C CA . GLN A 1 129 ? -18.936 -0.771 4.042 1.00 97.38 129 GLN A CA 1
ATOM 1056 C C . GLN A 1 129 ? -18.139 0.011 5.092 1.00 97.38 129 GLN A C 1
ATOM 1058 O O . GLN A 1 129 ? -18.717 0.849 5.788 1.00 97.38 129 GLN A O 1
ATOM 1063 N N . ALA A 1 130 ? -16.829 -0.216 5.194 1.00 97.06 130 ALA A N 1
ATOM 1064 C CA . ALA A 1 130 ? -15.964 0.488 6.135 1.00 97.06 130 ALA A CA 1
ATOM 1065 C C . ALA A 1 130 ? -15.908 1.996 5.846 1.00 97.06 130 ALA A C 1
ATOM 1067 O O . ALA A 1 130 ? -16.034 2.804 6.768 1.00 97.06 130 ALA A O 1
ATOM 1068 N N . LEU A 1 131 ? -15.795 2.393 4.573 1.00 95.31 131 LEU A N 1
ATOM 1069 C CA . LEU A 1 131 ? -15.822 3.801 4.164 1.00 95.31 131 LEU A CA 1
ATOM 1070 C C . LEU A 1 131 ? -17.177 4.455 4.456 1.00 95.31 131 LEU A C 1
ATOM 1072 O O . LEU A 1 131 ? -17.212 5.578 4.958 1.00 95.31 131 LEU A O 1
ATOM 1076 N N . ASN A 1 132 ? -18.285 3.748 4.220 1.00 96.38 132 ASN A N 1
ATOM 1077 C CA . ASN A 1 132 ? -19.621 4.235 4.567 1.00 96.38 132 ASN A CA 1
ATOM 1078 C C . ASN A 1 132 ? -19.790 4.411 6.081 1.00 96.38 132 ASN A C 1
ATOM 1080 O O . ASN A 1 132 ? -20.325 5.429 6.521 1.00 96.38 132 ASN A O 1
ATOM 1084 N N . LYS A 1 133 ? -19.315 3.463 6.898 1.00 95.25 133 LYS A N 1
ATOM 1085 C CA . LYS A 1 133 ? -19.321 3.603 8.363 1.00 95.25 133 LYS A CA 1
ATOM 1086 C C . LYS A 1 133 ? -18.469 4.790 8.808 1.00 95.25 133 LYS A C 1
ATOM 1088 O O . LYS A 1 133 ? -18.937 5.595 9.604 1.00 95.25 133 LYS A O 1
ATOM 1093 N N . ALA A 1 134 ? -17.259 4.933 8.265 1.00 93.31 134 ALA A N 1
ATOM 1094 C CA . ALA A 1 134 ? -16.353 6.030 8.597 1.00 93.31 134 ALA A CA 1
ATOM 1095 C C . ALA A 1 134 ? -16.928 7.401 8.205 1.00 93.31 134 ALA A C 1
ATOM 1097 O O . ALA A 1 134 ? -16.847 8.341 8.990 1.00 93.31 134 ALA A O 1
ATOM 1098 N N . GLY A 1 135 ? -17.556 7.510 7.030 1.00 92.94 135 GLY A N 1
ATOM 1099 C CA . GLY A 1 135 ? -18.204 8.742 6.570 1.00 92.94 135 GLY A CA 1
ATOM 1100 C C . GLY A 1 135 ? -19.433 9.144 7.393 1.00 92.94 135 GLY A C 1
ATOM 1101 O O . GLY A 1 135 ? -19.761 10.326 7.452 1.00 92.94 135 GLY A O 1
ATOM 1102 N N . ASN A 1 136 ? -20.083 8.183 8.056 1.00 92.88 136 ASN A N 1
ATOM 1103 C CA . ASN A 1 136 ? -21.234 8.413 8.932 1.00 92.88 136 ASN A CA 1
ATOM 1104 C C . ASN A 1 136 ? -20.875 8.409 10.427 1.00 92.88 136 ASN A C 1
ATOM 1106 O O . ASN A 1 136 ? -21.770 8.549 11.261 1.00 92.88 136 ASN A O 1
ATOM 1110 N N . LEU A 1 137 ? -19.598 8.240 10.786 1.00 89.50 137 LEU A N 1
ATOM 1111 C CA . LEU A 1 137 ? -19.166 8.193 12.178 1.00 89.50 137 LEU A CA 1
ATOM 1112 C C . LEU A 1 137 ? -19.200 9.609 12.776 1.00 89.50 137 LEU A C 1
ATOM 1114 O O . LEU A 1 137 ? -18.434 10.475 12.340 1.00 89.50 137 LEU A O 1
ATOM 1118 N N . P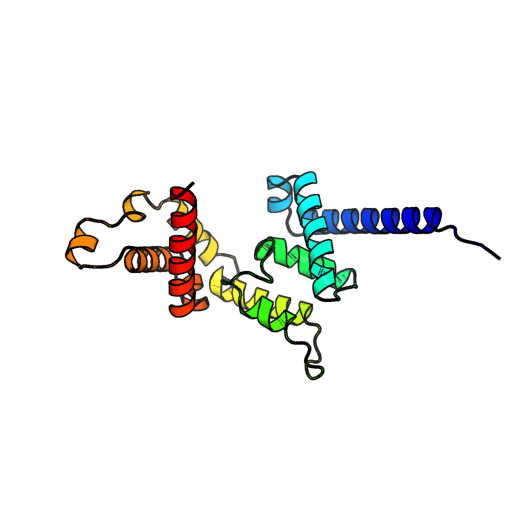RO A 1 138 ? -20.039 9.879 13.790 1.00 87.31 138 PRO A N 1
ATOM 1119 C CA . PRO A 1 138 ? -20.039 11.186 14.416 1.00 87.31 138 PRO A CA 1
ATOM 1120 C C . PRO A 1 138 ? -18.749 11.370 15.217 1.00 87.31 138 PRO A C 1
ATOM 1122 O O . PRO A 1 138 ? -18.289 10.467 15.913 1.00 87.31 138 PRO A O 1
ATOM 1125 N N . VAL A 1 139 ? -18.179 12.576 15.163 1.00 83.00 139 VAL A N 1
ATOM 1126 C CA . VAL A 1 139 ? -16.912 12.914 15.843 1.00 83.00 139 VAL A CA 1
ATOM 1127 C C . VAL A 1 139 ? -16.965 12.618 17.347 1.00 83.00 139 VAL A C 1
ATOM 1129 O O . VAL A 1 139 ? -15.941 12.334 17.961 1.00 83.00 139 VAL A O 1
ATOM 1132 N N . THR A 1 140 ? -18.155 12.633 17.949 1.00 83.25 140 THR A N 1
ATOM 1133 C CA . THR A 1 140 ? -18.363 12.272 19.355 1.00 83.25 140 THR A CA 1
ATOM 1134 C C . THR A 1 140 ? -17.960 10.836 19.681 1.00 83.25 140 THR A C 1
ATOM 1136 O O . THR A 1 14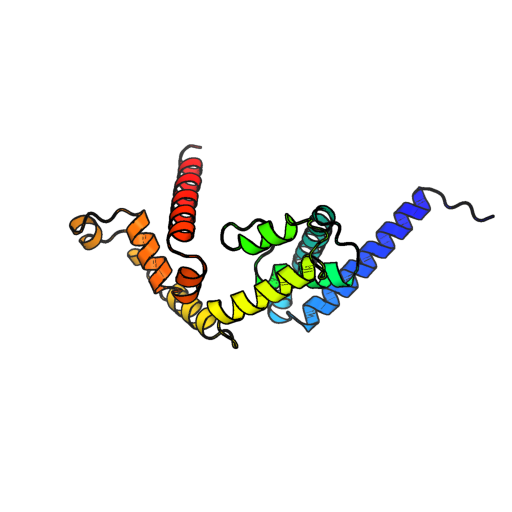0 ? -17.496 10.604 20.789 1.00 83.25 140 THR A O 1
ATOM 1139 N N . GLU A 1 141 ? -18.058 9.902 18.732 1.00 81.00 141 GLU A N 1
ATOM 1140 C CA . GLU A 1 141 ? -17.618 8.506 18.904 1.00 81.00 141 GLU A CA 1
ATOM 1141 C C . GLU A 1 141 ? -16.090 8.373 18.897 1.00 81.00 141 GLU A C 1
ATOM 1143 O O . GLU A 1 141 ? -15.545 7.402 19.412 1.00 81.00 141 GLU A O 1
ATOM 1148 N N . LEU A 1 142 ? -15.363 9.369 18.377 1.00 77.69 142 LEU A N 1
ATOM 1149 C CA . LEU A 1 142 ? -13.898 9.418 18.464 1.00 77.69 142 LEU A CA 1
ATOM 1150 C C . LEU A 1 142 ? -13.412 9.876 19.849 1.00 77.69 142 LEU A C 1
ATOM 1152 O O . LEU A 1 142 ? -12.220 9.787 20.153 1.00 77.69 142 LEU A O 1
ATOM 1156 N N . VAL A 1 143 ? -14.319 10.367 20.696 1.00 76.88 143 VAL A N 1
ATOM 1157 C CA . VAL A 1 143 ? -14.038 10.819 22.058 1.00 76.88 143 VAL A CA 1
ATOM 1158 C C . VAL A 1 143 ? -14.626 9.813 23.045 1.00 76.88 143 VAL A C 1
ATOM 1160 O O . VAL A 1 143 ? -15.695 9.260 22.827 1.00 76.88 143 VAL A O 1
ATOM 1163 N N . ARG A 1 144 ? -13.942 9.588 24.174 1.00 68.44 144 ARG A N 1
ATOM 1164 C CA . ARG A 1 144 ? -14.490 8.750 25.253 1.00 68.44 144 ARG A CA 1
ATOM 1165 C C . ARG A 1 144 ? -15.811 9.325 25.751 1.00 68.44 144 ARG A C 1
ATOM 1167 O O . ARG A 1 144 ? -15.846 10.468 26.223 1.00 68.44 144 ARG A O 1
ATOM 1174 N N . THR A 1 145 ? -16.846 8.498 25.750 1.00 66.81 145 THR A N 1
ATOM 1175 C CA . THR A 1 145 ? -18.146 8.833 26.328 1.00 66.81 145 THR A CA 1
ATOM 1176 C C . THR A 1 145 ? -18.084 8.814 27.861 1.00 66.81 145 THR A C 1
ATOM 1178 O O . THR A 1 145 ? -17.129 8.318 28.472 1.00 66.81 145 THR A O 1
ATOM 1181 N N . GLU A 1 146 ? -19.106 9.353 28.531 1.00 61.62 146 GLU A N 1
ATOM 1182 C CA . GLU A 1 146 ? -19.230 9.211 29.990 1.00 61.62 146 GLU A CA 1
ATOM 1183 C C . GLU A 1 146 ? -19.365 7.741 30.418 1.00 61.62 146 GLU A C 1
ATOM 1185 O O . GLU A 1 146 ? -18.811 7.356 31.449 1.00 61.62 146 GLU A O 1
ATOM 1190 N N . ASN A 1 147 ? -19.986 6.898 29.588 1.00 61.59 147 ASN A N 1
ATOM 1191 C CA . ASN A 1 147 ? -20.079 5.455 29.819 1.00 61.59 147 ASN A CA 1
ATOM 1192 C C . ASN A 1 147 ? -18.701 4.769 29.780 1.00 61.59 147 ASN A C 1
ATOM 1194 O O . ASN A 1 147 ? -18.425 3.909 30.617 1.00 61.59 147 ASN A O 1
ATOM 1198 N N . ASP A 1 148 ? -17.790 5.189 28.897 1.00 62.00 148 ASP A N 1
ATOM 1199 C CA . ASP A 1 148 ? -16.417 4.650 28.855 1.00 62.00 148 ASP A CA 1
ATOM 1200 C C . ASP A 1 148 ? -15.595 5.068 30.075 1.00 62.00 148 ASP A C 1
ATOM 1202 O O . ASP A 1 148 ? -14.719 4.334 30.547 1.00 62.00 148 ASP A O 1
ATOM 1206 N N . LYS A 1 149 ? -15.877 6.260 30.614 1.00 61.38 149 LYS A N 1
ATOM 1207 C CA . LYS A 1 149 ? -15.291 6.723 31.878 1.00 61.38 149 LYS A CA 1
ATOM 1208 C C . LYS A 1 149 ? -15.810 5.894 33.052 1.00 61.38 149 LYS A C 1
ATOM 1210 O O . LYS A 1 149 ? -15.009 5.505 33.900 1.00 61.38 149 LYS A O 1
ATOM 1215 N N . GLN A 1 150 ? -17.103 5.565 33.068 1.00 63.50 150 GLN A N 1
ATOM 1216 C CA . GLN A 1 150 ? -17.715 4.708 34.090 1.00 63.50 150 GLN A CA 1
ATOM 1217 C C . GLN A 1 150 ? -17.194 3.262 34.030 1.00 63.50 150 GLN A C 1
ATOM 1219 O O . GLN A 1 150 ? -16.895 2.678 35.070 1.00 63.50 150 GLN A O 1
ATOM 1224 N N . GLN A 1 151 ? -16.978 2.714 32.830 1.00 67.62 151 GLN A N 1
ATOM 1225 C CA . GLN A 1 151 ? -16.383 1.382 32.625 1.00 67.62 151 GLN A CA 1
ATOM 1226 C C . GLN A 1 151 ? -14.854 1.349 32.811 1.00 67.62 151 GLN A C 1
ATOM 1228 O O . GLN A 1 151 ? -14.238 0.306 32.609 1.00 67.62 151 GLN A O 1
ATOM 1233 N N . LYS A 1 152 ? -14.223 2.473 33.190 1.00 67.88 152 LYS A N 1
ATOM 1234 C CA . LYS A 1 152 ? -12.763 2.629 33.350 1.00 67.88 152 LYS A CA 1
ATOM 1235 C C . LYS A 1 152 ? -11.930 2.238 32.115 1.00 67.88 152 LYS A C 1
ATOM 1237 O O . LYS A 1 152 ? -10.723 2.053 32.252 1.00 67.88 152 LYS A O 1
ATOM 1242 N N . LYS A 1 153 ? -12.518 2.177 30.914 1.00 72.94 153 LYS A N 1
ATOM 1243 C CA . LYS A 1 153 ? -11.770 1.897 29.677 1.00 72.94 153 LYS A CA 1
ATOM 1244 C C . LYS A 1 153 ? -10.831 3.050 29.364 1.00 72.94 153 LYS A C 1
ATOM 1246 O O . LYS A 1 153 ? -11.241 4.213 29.377 1.00 72.94 153 LYS A O 1
ATOM 1251 N N . SER A 1 154 ? -9.571 2.752 29.083 1.00 84.00 154 SER A N 1
ATOM 1252 C CA . SER A 1 154 ? -8.603 3.732 28.593 1.00 84.00 154 SER A CA 1
ATOM 1253 C C . SER A 1 154 ? -9.020 4.283 27.221 1.00 84.00 154 SER A C 1
ATOM 1255 O O . SER A 1 154 ? -9.795 3.670 26.491 1.00 84.00 154 SER A O 1
ATOM 1257 N N . PHE A 1 155 ? -8.484 5.446 26.836 1.00 82.00 155 PHE A N 1
ATOM 1258 C CA . PHE A 1 155 ? -8.709 5.990 25.487 1.00 82.00 155 PHE A CA 1
ATOM 1259 C C . PHE A 1 155 ? -8.242 5.026 24.391 1.00 82.00 155 PHE A C 1
ATOM 1261 O O . PHE A 1 155 ? -8.897 4.908 23.362 1.00 82.00 155 PHE A O 1
ATOM 1268 N N . GLY A 1 156 ? -7.146 4.301 24.632 1.00 87.38 156 GLY A N 1
ATOM 1269 C CA . GLY A 1 156 ? -6.650 3.311 23.684 1.00 87.38 156 GLY A CA 1
ATOM 1270 C C . GLY A 1 156 ? -7.621 2.149 23.482 1.00 87.38 156 GLY A C 1
ATOM 1271 O O . GLY A 1 156 ? -7.852 1.750 22.350 1.00 87.38 156 GLY A O 1
ATOM 1272 N N . GLU A 1 157 ? -8.234 1.641 24.553 1.00 87.94 157 GLU A N 1
ATOM 1273 C CA . GLU A 1 157 ? -9.245 0.576 24.457 1.00 87.94 157 GLU A CA 1
ATOM 1274 C C . GLU A 1 157 ? -10.503 1.040 23.728 1.00 87.94 157 GLU A C 1
ATOM 1276 O O . GLU A 1 157 ? -11.030 0.299 22.903 1.00 87.94 157 GLU A O 1
ATOM 1281 N N . HIS A 1 158 ? -10.942 2.277 23.977 1.00 88.06 158 HIS A N 1
ATOM 1282 C CA . HIS A 1 158 ? -12.042 2.882 23.223 1.00 88.06 158 HIS A CA 1
ATOM 1283 C C . HIS A 1 158 ? -11.726 2.950 21.727 1.00 88.06 158 HIS A C 1
ATOM 1285 O O . HIS A 1 158 ? -12.504 2.485 20.900 1.00 88.06 158 HIS A O 1
ATOM 1291 N N . LEU A 1 159 ? -10.541 3.455 21.373 1.00 89.12 159 LEU A N 1
ATOM 1292 C CA . LEU A 1 159 ? -10.135 3.569 19.975 1.00 89.12 159 LEU A CA 1
ATOM 1293 C C . LEU A 1 159 ? -10.038 2.201 19.285 1.00 89.12 159 LEU A C 1
ATOM 1295 O O . LEU A 1 159 ? -10.422 2.079 18.128 1.00 89.12 159 LEU A O 1
ATOM 1299 N N . LEU A 1 160 ? -9.577 1.162 19.987 1.00 92.44 160 LEU A N 1
ATOM 1300 C CA . LEU A 1 160 ? -9.565 -0.203 19.453 1.00 92.44 160 LEU A CA 1
ATOM 1301 C C . LEU A 1 160 ? -10.979 -0.706 19.141 1.00 92.44 160 LEU A C 1
ATOM 1303 O O . LEU A 1 160 ? -11.172 -1.286 18.079 1.00 92.44 160 LEU A O 1
ATOM 1307 N N . MET A 1 161 ? -11.955 -0.443 20.015 1.00 91.19 161 MET A N 1
ATOM 1308 C CA . MET A 1 161 ? -13.357 -0.798 19.761 1.00 91.19 161 MET A CA 1
ATOM 1309 C C . MET A 1 161 ? -13.925 -0.056 18.549 1.00 91.19 161 MET A C 1
ATOM 1311 O O . MET A 1 161 ? -14.603 -0.658 17.719 1.00 91.19 161 MET A O 1
ATOM 1315 N N . VAL A 1 162 ? -13.627 1.241 18.420 1.00 91.00 162 VAL A N 1
ATOM 1316 C CA . VAL A 1 162 ? -14.057 2.032 17.259 1.00 91.00 162 VAL A CA 1
ATOM 1317 C C . VAL A 1 162 ? -13.459 1.454 15.976 1.00 91.00 162 VAL A C 1
ATOM 1319 O O . VAL A 1 162 ? -14.196 1.205 15.026 1.00 91.00 162 VAL A O 1
ATOM 1322 N N . LEU A 1 163 ? -12.152 1.177 15.950 1.00 92.81 163 LEU A N 1
ATOM 1323 C CA . LEU A 1 163 ? -11.472 0.627 14.772 1.00 92.81 163 LEU A CA 1
ATOM 1324 C C . LEU A 1 163 ? -12.021 -0.749 14.361 1.00 92.81 163 LEU A C 1
ATOM 1326 O O . LEU A 1 163 ? -12.207 -0.979 13.167 1.00 92.81 163 LEU A O 1
ATOM 13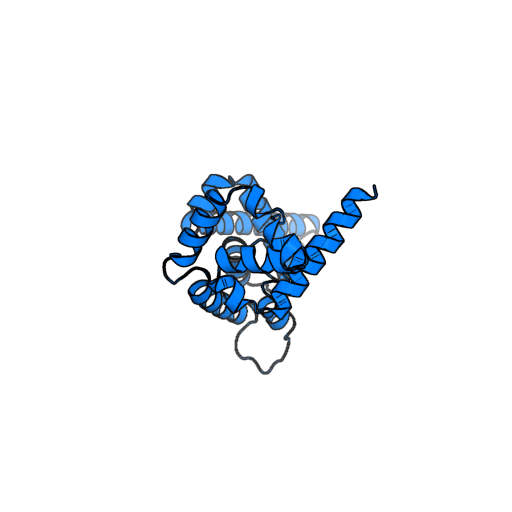30 N N . ASP A 1 164 ? -12.323 -1.620 15.325 1.00 95.12 164 ASP A N 1
ATOM 1331 C CA . ASP A 1 164 ? -12.958 -2.921 15.075 1.00 95.12 164 ASP A CA 1
ATOM 1332 C C . ASP A 1 164 ? -14.376 -2.762 14.503 1.00 95.12 164 ASP A C 1
ATOM 1334 O O . A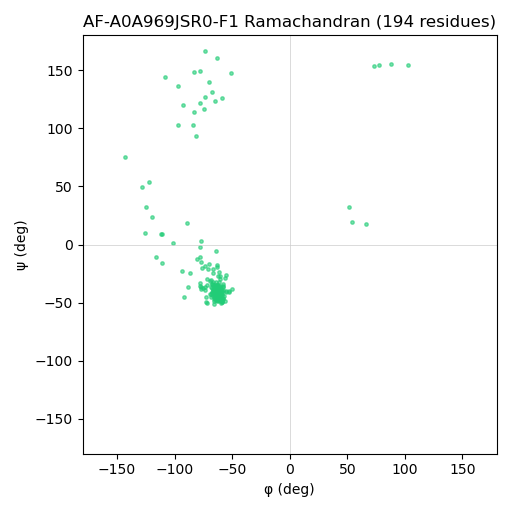SP A 1 164 ? -14.726 -3.360 13.490 1.00 95.12 164 ASP A O 1
ATOM 1338 N N . SER A 1 165 ? -15.181 -1.857 15.071 1.00 93.69 165 SER A N 1
ATOM 1339 C CA . SER A 1 165 ? -16.539 -1.597 14.571 1.00 93.69 165 SER A CA 1
ATOM 1340 C C . SER A 1 165 ? -16.559 -1.031 13.141 1.00 93.69 165 SER A C 1
ATOM 1342 O O . SER A 1 165 ? -17.459 -1.344 12.345 1.00 93.69 165 SER A O 1
ATOM 1344 N N . LEU A 1 166 ? -15.554 -0.212 12.807 1.00 94.88 166 LEU A N 1
ATOM 1345 C CA . LEU A 1 166 ? -15.404 0.424 11.504 1.00 94.88 166 LEU A CA 1
ATOM 1346 C C . LEU A 1 166 ? -14.998 -0.588 10.435 1.00 94.88 166 LEU A C 1
ATOM 1348 O O . LEU A 1 166 ? -15.642 -0.640 9.389 1.00 94.88 166 LEU A O 1
ATOM 1352 N N . TRP A 1 167 ? -13.958 -1.383 10.693 1.00 96.88 167 TRP A N 1
ATOM 1353 C CA . TRP A 1 167 ? -13.392 -2.298 9.704 1.00 96.88 167 TRP A CA 1
ATOM 1354 C C . TRP A 1 167 ? -12.930 -3.616 10.346 1.00 96.88 167 TRP A C 1
ATOM 1356 O O . TRP A 1 167 ? -11.723 -3.839 10.511 1.00 96.88 167 TRP A O 1
ATOM 1366 N N . PRO A 1 168 ? -13.879 -4.500 10.699 1.00 97.06 168 PRO A N 1
ATOM 1367 C CA . PRO A 1 168 ? -13.586 -5.711 11.462 1.00 97.06 168 PRO A CA 1
ATOM 1368 C C . PRO A 1 168 ? -12.661 -6.667 10.703 1.00 97.06 168 PRO A C 1
ATOM 1370 O O . PRO A 1 168 ? -11.749 -7.242 11.288 1.00 97.06 168 PRO A O 1
ATOM 1373 N N . GLU A 1 169 ? -12.796 -6.772 9.380 1.00 97.50 169 GLU A N 1
ATOM 1374 C CA . GLU A 1 169 ? -11.960 -7.645 8.548 1.00 97.50 169 GLU A CA 1
ATOM 1375 C C . GLU A 1 169 ? -10.495 -7.194 8.552 1.00 97.50 169 GLU A C 1
ATOM 1377 O O . GLU A 1 169 ? -9.577 -8.018 8.623 1.00 97.50 169 GLU A O 1
ATOM 1382 N N . LYS A 1 170 ? -10.258 -5.874 8.529 1.00 96.06 170 LYS A N 1
ATOM 1383 C CA . LYS A 1 170 ? -8.912 -5.307 8.671 1.00 96.06 170 LYS A CA 1
ATOM 1384 C C . LYS A 1 170 ? -8.378 -5.512 10.083 1.00 96.06 170 LYS A C 1
ATOM 1386 O O . LYS A 1 170 ? -7.210 -5.869 10.234 1.00 96.06 170 LYS A O 1
ATOM 1391 N N . TYR A 1 171 ? -9.213 -5.299 11.099 1.00 96.12 171 TYR A N 1
ATOM 1392 C CA . TYR A 1 171 ? -8.839 -5.491 12.499 1.00 96.12 171 TYR A CA 1
ATOM 1393 C C . TYR A 1 171 ? -8.399 -6.937 12.757 1.00 96.12 171 TYR A C 1
ATOM 1395 O O . TYR A 1 171 ? -7.312 -7.176 13.287 1.00 96.12 171 TYR A O 1
ATOM 1403 N N . GLU A 1 172 ? -9.194 -7.905 12.303 1.00 96.06 172 GLU A N 1
ATOM 1404 C CA . GLU A 1 172 ? -8.911 -9.333 12.426 1.00 96.06 172 GLU A CA 1
ATOM 1405 C C . GLU A 1 172 ? -7.644 -9.733 11.655 1.00 96.06 172 GLU A C 1
ATOM 1407 O O . GLU A 1 172 ? -6.808 -10.476 12.171 1.00 96.06 172 GLU A O 1
ATOM 1412 N N . ALA A 1 173 ? -7.461 -9.217 10.433 1.00 94.56 173 ALA A N 1
ATOM 1413 C CA . ALA A 1 173 ? -6.280 -9.512 9.625 1.00 94.56 173 ALA A CA 1
ATOM 1414 C C . ALA A 1 173 ? -4.978 -8.970 10.241 1.00 94.56 173 ALA A C 1
ATOM 1416 O O . ALA A 1 173 ? -3.930 -9.603 10.101 1.00 94.56 173 ALA A O 1
ATOM 1417 N N . LEU A 1 174 ? -5.033 -7.815 10.913 1.00 93.06 174 LEU A N 1
ATOM 1418 C CA . LEU A 1 174 ? -3.890 -7.217 11.611 1.00 93.06 174 LEU A CA 1
ATOM 1419 C C . LEU A 1 174 ? -3.609 -7.884 12.962 1.00 93.06 174 LEU A C 1
ATOM 1421 O O . LEU A 1 174 ? -2.449 -7.968 13.381 1.00 93.06 174 LEU A O 1
ATOM 1425 N N . GLY A 1 175 ? -4.663 -8.348 13.630 1.00 93.50 175 GLY A N 1
ATOM 1426 C CA . GLY A 1 175 ? -4.613 -8.897 14.974 1.00 93.50 175 GLY A CA 1
ATOM 1427 C C . GLY A 1 175 ? -4.510 -7.822 16.059 1.00 93.50 175 GLY A C 1
ATOM 1428 O O . GLY A 1 175 ? -3.986 -6.720 15.866 1.00 93.50 175 GLY A O 1
ATOM 1429 N N . GLU A 1 176 ? -4.989 -8.177 17.250 1.00 91.19 176 GLU A N 1
ATOM 1430 C CA . GLU A 1 176 ? -5.111 -7.260 18.387 1.00 91.19 176 GLU A CA 1
ATOM 1431 C C . GLU A 1 176 ? -3.764 -6.653 18.819 1.00 91.19 176 GLU A C 1
ATOM 1433 O O . GLU A 1 176 ? -3.690 -5.472 19.158 1.00 91.19 176 GLU A O 1
ATOM 1438 N N . GLU A 1 177 ? -2.675 -7.426 18.770 1.00 92.00 177 GLU A N 1
ATOM 1439 C CA . GLU A 1 177 ? -1.345 -6.942 19.152 1.00 92.00 177 GLU A CA 1
ATOM 1440 C C . GLU A 1 177 ? -0.862 -5.805 18.236 1.00 92.00 177 GLU A C 1
ATOM 1442 O O . GLU A 1 177 ? -0.424 -4.757 18.721 1.00 92.00 177 GLU A O 1
ATOM 1447 N N . THR A 1 178 ? -0.979 -5.979 16.915 1.00 92.56 178 THR A N 1
ATOM 1448 C CA . THR A 1 178 ? -0.605 -4.956 15.927 1.00 92.56 178 THR A CA 1
ATOM 1449 C C . THR A 1 178 ? -1.470 -3.712 16.089 1.00 92.56 178 THR A C 1
ATOM 1451 O O . THR A 1 178 ? -0.947 -2.597 16.104 1.00 92.56 178 THR A O 1
ATOM 14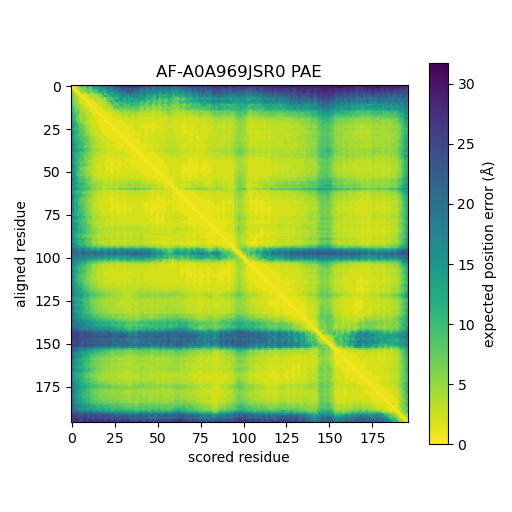54 N N . MET A 1 179 ? -2.779 -3.888 16.292 1.00 94.31 179 MET A N 1
ATOM 1455 C CA . MET A 1 179 ? -3.709 -2.780 16.518 1.00 94.31 179 MET A CA 1
ATOM 1456 C C . MET A 1 179 ? -3.374 -2.002 17.795 1.00 94.31 179 MET A C 1
ATOM 1458 O O . MET A 1 179 ? -3.345 -0.769 17.784 1.00 94.31 179 MET A O 1
ATOM 1462 N N . ARG A 1 180 ? -3.035 -2.693 18.890 1.00 93.44 180 ARG A N 1
ATOM 1463 C CA . ARG A 1 180 ? -2.580 -2.057 20.137 1.00 93.44 180 ARG A CA 1
ATOM 1464 C C . ARG A 1 180 ? -1.306 -1.247 19.922 1.00 93.44 180 ARG A C 1
ATOM 1466 O O . ARG A 1 180 ? -1.240 -0.104 20.376 1.00 93.44 180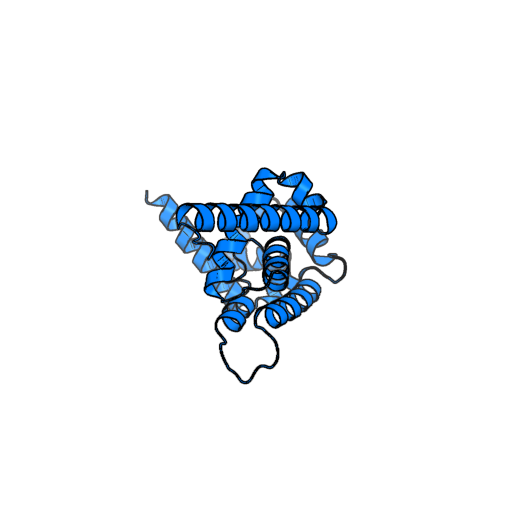 ARG A O 1
ATOM 1473 N N . ARG A 1 181 ? -0.322 -1.794 19.201 1.00 92.75 181 ARG A N 1
ATOM 1474 C CA . ARG A 1 181 ? 0.914 -1.071 18.848 1.00 92.75 181 ARG A CA 1
ATOM 1475 C C . ARG A 1 181 ? 0.629 0.150 17.968 1.00 92.75 181 ARG A C 1
ATOM 1477 O O . ARG A 1 181 ? 1.201 1.207 18.214 1.00 92.75 181 ARG A O 1
ATOM 1484 N N . LEU A 1 182 ? -0.294 0.041 17.010 1.00 92.50 182 LEU A N 1
ATOM 1485 C CA . LEU A 1 182 ? -0.729 1.151 16.155 1.00 92.50 182 LEU A CA 1
ATOM 1486 C C . LEU A 1 182 ? -1.338 2.298 16.963 1.00 92.50 182 LEU A C 1
ATOM 1488 O O . LEU A 1 182 ? -0.934 3.451 16.808 1.00 92.50 182 LEU A O 1
ATOM 1492 N N . VAL A 1 183 ? -2.249 1.982 17.882 1.00 92.06 183 VAL A N 1
ATOM 1493 C CA . VAL A 1 183 ? -2.865 2.971 18.777 1.00 92.06 183 VAL A CA 1
ATOM 1494 C C . VAL A 1 183 ? -1.824 3.622 19.695 1.00 92.06 183 VAL A C 1
ATOM 1496 O O . VAL A 1 183 ? -1.831 4.842 19.873 1.00 92.06 183 VAL A O 1
ATOM 1499 N N . GLN A 1 184 ? -0.893 2.839 20.246 1.00 90.94 184 GLN A N 1
ATOM 1500 C CA . GLN A 1 184 ? 0.203 3.362 21.069 1.00 90.94 184 GLN A CA 1
ATOM 1501 C C . GLN A 1 184 ? 1.114 4.309 20.279 1.00 90.94 184 GLN A C 1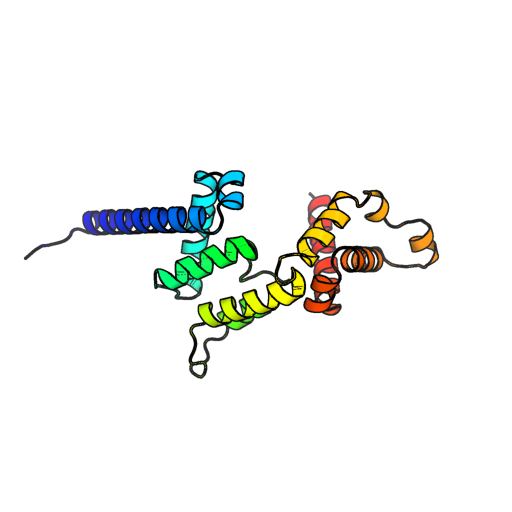
ATOM 1503 O O . GLN A 1 184 ? 1.437 5.391 20.773 1.00 90.94 184 GLN A O 1
ATOM 1508 N N . TYR A 1 185 ? 1.490 3.930 19.056 1.00 89.50 185 TYR A N 1
ATOM 1509 C CA . TYR A 1 185 ? 2.304 4.758 18.171 1.00 89.50 185 TYR A CA 1
ATOM 1510 C C . TYR A 1 185 ? 1.615 6.094 17.864 1.00 89.50 185 TYR A C 1
ATOM 1512 O O . TYR A 1 185 ? 2.220 7.153 18.035 1.00 89.50 185 TYR A O 1
ATOM 1520 N N . GLY A 1 186 ? 0.325 6.064 17.508 1.00 87.56 186 GLY A N 1
ATOM 1521 C CA . GLY A 1 186 ? -0.461 7.277 17.265 1.00 87.56 186 GLY A CA 1
ATOM 1522 C C . GLY A 1 186 ? -0.513 8.203 18.485 1.00 87.56 186 GLY A C 1
ATOM 1523 O O . GLY A 1 186 ? -0.336 9.416 18.359 1.00 87.56 186 GLY A O 1
ATOM 1524 N N . TYR A 1 187 ? -0.667 7.637 19.686 1.00 83.94 187 TYR A N 1
ATOM 1525 C CA . TYR A 1 187 ? -0.661 8.407 20.932 1.00 83.94 187 TYR A CA 1
ATOM 1526 C C . TYR A 1 187 ? 0.691 9.087 21.196 1.00 83.94 187 TYR A C 1
ATOM 1528 O O . TYR A 1 187 ? 0.742 10.256 21.581 1.00 83.94 187 TYR A O 1
ATOM 1536 N N . GLN A 1 188 ? 1.796 8.372 20.975 1.00 85.75 188 GLN A N 1
ATOM 1537 C CA . GLN A 1 188 ? 3.144 8.921 21.136 1.00 85.75 188 GLN A CA 1
ATOM 1538 C C . GLN A 1 188 ? 3.416 10.044 20.130 1.00 85.75 188 GLN A C 1
ATOM 1540 O O . GLN A 1 188 ? 3.878 11.114 20.529 1.00 85.75 188 GLN A O 1
ATOM 1545 N N . ALA A 1 189 ? 3.066 9.838 18.857 1.00 84.56 189 ALA A N 1
ATOM 1546 C CA . ALA A 1 189 ? 3.238 10.837 17.806 1.00 84.56 189 ALA A CA 1
ATOM 1547 C C . ALA A 1 189 ? 2.431 12.119 18.088 1.00 84.56 189 ALA A C 1
ATOM 1549 O O . ALA A 1 189 ? 2.962 13.222 17.960 1.00 84.56 189 ALA A O 1
ATOM 1550 N N . GLY A 1 190 ? 1.183 11.988 18.556 1.00 79.62 190 GLY A N 1
ATOM 1551 C CA . GLY A 1 190 ? 0.335 13.133 18.904 1.00 79.62 190 GLY A CA 1
ATOM 1552 C C . GLY A 1 190 ? 0.887 13.986 20.052 1.00 79.62 190 GLY A C 1
ATOM 1553 O O . GLY A 1 190 ? 0.809 15.213 20.001 1.00 79.62 190 GLY A O 1
ATOM 1554 N N . ARG A 1 191 ? 1.517 13.369 21.062 1.00 74.31 191 ARG A N 1
ATOM 1555 C CA . ARG A 1 191 ? 2.117 14.104 22.195 1.00 74.31 191 ARG A CA 1
ATOM 1556 C C . ARG A 1 191 ? 3.317 14.957 21.788 1.00 74.31 191 ARG A C 1
ATOM 1558 O O . ARG A 1 191 ? 3.514 16.038 22.342 1.00 74.31 191 ARG A O 1
ATOM 1565 N N . VAL A 1 192 ? 4.108 14.501 20.816 1.00 65.81 192 VAL A N 1
ATOM 1566 C CA . VAL A 1 192 ? 5.274 15.251 20.317 1.00 65.81 192 VAL A CA 1
ATOM 1567 C C . VAL A 1 192 ? 4.846 16.568 19.658 1.00 65.81 192 VAL A C 1
ATOM 1569 O O . VAL A 1 192 ? 5.552 17.565 19.783 1.00 65.81 192 VAL A O 1
ATOM 1572 N N . ILE A 1 193 ? 3.666 16.605 19.031 1.00 59.34 193 ILE A N 1
ATOM 1573 C CA . ILE A 1 193 ? 3.127 17.805 18.373 1.00 59.34 193 ILE A CA 1
ATOM 1574 C C . ILE A 1 193 ? 2.684 18.857 19.400 1.00 59.34 193 ILE A C 1
ATOM 1576 O O . ILE A 1 193 ? 2.885 20.042 19.176 1.00 59.34 193 ILE A O 1
ATOM 1580 N N . THR A 1 194 ? 2.155 18.448 20.556 1.00 54.59 194 THR A N 1
ATOM 1581 C CA . THR A 1 194 ? 1.697 19.374 21.611 1.00 54.59 194 THR A CA 1
ATOM 1582 C C . THR A 1 194 ? 2.814 19.988 22.465 1.00 54.59 194 THR A C 1
ATOM 1584 O O . THR A 1 194 ? 2.520 20.768 23.365 1.00 54.59 194 THR A O 1
ATOM 1587 N N . THR A 1 195 ? 4.079 19.620 22.232 1.00 52.22 195 THR A N 1
ATOM 1588 C CA . THR A 1 195 ? 5.229 20.073 23.047 1.00 52.22 195 THR A CA 1
ATOM 1589 C C . THR A 1 195 ? 6.174 21.020 22.287 1.00 52.22 195 THR A C 1
ATOM 1591 O O . THR A 1 195 ? 7.261 21.322 22.778 1.00 52.22 195 THR A O 1
ATOM 1594 N N . LYS A 1 196 ? 5.782 21.474 21.091 1.00 43.91 196 LYS A N 1
ATOM 1595 C CA . LYS A 1 196 ? 6.458 22.513 20.300 1.00 43.91 196 LYS A CA 1
ATOM 1596 C C . LYS A 1 196 ? 5.539 23.714 20.143 1.00 43.91 196 LYS A C 1
ATOM 1598 O O . LYS A 1 196 ? 6.088 24.833 20.102 1.00 43.91 196 LYS A O 1
#

Radius of gyration: 21.35 Å; Cα contacts (8 Å, |Δi|>4): 133; chains: 1; bounding box: 57×44×67 Å

pLDDT: mean 88.36, std 11.5, range [43.91, 98.12]

Foldseek 3Di:
DDDQDPVNVVVVVVVVVVVLLVVLLVVCCVPVVVVCVVQDSVSLSVLLVLLVVVVVLLVNDDSVLSSLSSVCCVVCNSPLCPDLLNVVNVVLSVDPDPPDPDRSSVVSSVVSQVLCCQFLNPVRPLVVQLVVCVVPPPVVLLDDDVVCVVVVPDNLNSVLVVVCVSGVSSDVSSDPVSSSVVSVVVVVVVVVVVVD

Mean predicted aligned error: 6.77 Å

Secondary structure (DSSP, 8-state):
-----HHHHHHHHHHHHHHHHHHHHHHHHHHSHHHHHHH-HHHHHHHHHHHHHHHGGGT--SHHHHHHHHHHHHHH-TTGGG-TT-HHHHHHHH---TT-SS-HHHHHHHHHHHHHHHHT-TTSHHHHHHHHHHHT--GGGGS--HHHHHTT--HHHHHHHHHHHH-HHHHHHH-HHHHHHHHHHHHHHHHHHTT-